Protein 6BTY (pdb70)

Solvent-accessible surface area: 13398 Å² total; per-residue (Å²): 38,27,0,47,0,7,1,4,23,155,126,34,18,0,23,0,19,0,41,39,0,87,104,7,97,15,186,67,72,50,66,2,14,0,12,0,47,0,60,1,42,78,28,139,160,183,88,1,107,70,103,9,142,67,24,157,140,30,60,68,2,82,20,51,38,12,11,7,0,42,78,38,57,72,129,51,0,111,118,61,67,0,62,2,14,0,21,0,12,41,113,175,125,154,64,50,104,13,2,6,25,64,19,53,1,126,108,29,80,14,71,127,62,36,73,104,107,17,140,13,89,124,130,100,27,30,17,19,22,0,49,0,7,1,25,33,79,125,34,17,0,6,0,18,0,41,52,1,91,92,1,50,16,106,103,57,51,64,0,12,0,17,0,50,0,65,1,52,74,17,106,147,163,88,1,102,63,120,9,112,59,23,152,136,32,72,86,2,84,9,46,42,25,8,8,0,45,79,42,54,68,130,46,0,116,130,36,68,0,62,1,17,0,21,0,17,50,111,174,126,154,66,41,76,0,0,6,23,71,19,52,0,137,112,28,80,10,94,107,80,18,68,106,92,18,137,6,69,66,144

Structure (mmCIF, N/CA/C/O backbone):
data_6BTY
#
_entry.id   6BTY
#
_cell.length_a   53.062
_cell.length_b   53.062
_cell.length_c   199.794
_cell.angle_alpha   90.000
_cell.angle_beta   90.000
_cell.angle_gamma   90.000
#
_symmetry.space_group_name_H-M   'P 41 21 2'
#
loop_
_entity.id
_entity.type
_entity.pdbx_description
1 polymer 'Phosphatidylinositol 4-phosphate 3-kinase C2 domain-containing subunit alpha'
2 non-polymer 1,4,7,10,13,16-HEXAOXACYCLOOCTADECANE
3 water water
#
loop_
_atom_site.group_PDB
_atom_site.id
_atom_site.type_symbol
_atom_site.label_atom_id
_atom_site.label_alt_id
_atom_site.label_comp_id
_atom_site.label_asym_id
_atom_site.label_entity_id
_atom_site.label_seq_id
_atom_site.pdbx_PDB_ins_code
_atom_site.Cartn_x
_atom_site.Cartn_y
_atom_site.Cartn_z
_atom_site.occupancy
_atom_site.B_iso_or_equiv
_atom_site.auth_seq_id
_atom_site.auth_comp_id
_atom_site.auth_asym_id
_atom_site.auth_atom_id
_atom_site.pdbx_PDB_model_num
ATOM 1 N N . GLY A 1 6 ? 23.677 15.785 20.792 1.00 24.02 1561 GLY A N 1
ATOM 2 C CA . GLY A 1 6 ? 22.494 16.538 20.411 1.00 19.68 1561 GLY A CA 1
ATOM 3 C C . GLY A 1 6 ? 21.424 16.622 21.487 1.00 19.22 1561 GLY A C 1
ATOM 4 O O . GLY A 1 6 ? 21.518 16.020 22.559 1.00 20.56 1561 GLY A O 1
ATOM 5 N N . ALA A 1 7 ? 20.377 17.375 21.180 1.00 14.90 1562 ALA A N 1
ATOM 6 C CA . ALA A 1 7 ? 19.261 17.520 22.095 1.00 17.40 1562 ALA A CA 1
ATOM 7 C C . ALA A 1 7 ? 17.989 17.688 21.306 1.00 17.08 1562 ALA A C 1
ATOM 8 O O . ALA A 1 7 ? 17.988 18.365 20.286 1.00 16.49 1562 ALA A O 1
ATOM 10 N N . VAL A 1 8 ? 16.908 17.105 21.810 1.00 15.33 1563 VAL A N 1
ATOM 11 C CA . VAL A 1 8 ? 15.608 17.228 21.163 1.00 18.18 1563 VAL A CA 1
ATOM 12 C C . VAL A 1 8 ? 14.581 17.873 22.113 1.00 18.66 1563 VAL A C 1
ATOM 13 O O . VAL A 1 8 ? 14.474 17.520 23.292 1.00 17.45 1563 VAL A O 1
ATOM 17 N N . LYS A 1 9 ? 13.829 18.836 21.586 1.00 15.89 1564 LYS A N 1
ATOM 18 C CA . LYS A 1 9 ? 12.769 19.472 22.350 1.00 17.99 1564 LYS A CA 1
ATOM 19 C C . LYS A 1 9 ? 11.432 18.781 22.079 1.00 17.44 1564 LYS A C 1
ATOM 20 O O . LYS A 1 9 ? 10.995 18.678 20.921 1.00 17.43 1564 LYS A O 1
ATOM 26 N N . LEU A 1 10 ? 10.798 18.305 23.148 1.00 17.02 1565 LEU A N 1
ATOM 27 C CA . LEU A 1 10 ? 9.533 17.571 23.070 1.00 16.37 1565 LEU A CA 1
ATOM 28 C C . LEU A 1 10 ? 8.481 18.199 23.960 1.00 21.80 1565 LEU A C 1
ATOM 29 O O . LEU A 1 10 ? 8.780 18.670 25.062 1.00 21.50 1565 LEU A O 1
ATOM 34 N N . SER A 1 11 ? 7.240 18.178 23.494 1.00 18.89 1566 SER A N 1
ATOM 35 C CA . SER A 1 11 ? 6.110 18.483 24.353 1.00 20.78 1566 SER A CA 1
ATOM 36 C C . SER A 1 11 ? 5.295 17.216 24.502 1.00 23.53 1566 SER A C 1
ATOM 37 O O . SER A 1 11 ? 4.863 16.627 23.513 1.00 22.62 1566 SER A O 1
ATOM 40 N N . ILE A 1 12 ? 5.086 16.790 25.739 1.00 18.30 1567 ILE A N 1
ATOM 41 C CA . ILE A 1 12 ? 4.375 15.539 25.983 1.00 18.79 1567 ILE A CA 1
ATOM 42 C C . ILE A 1 12 ? 3.156 15.787 26.850 1.00 23.38 1567 ILE A C 1
ATOM 43 O O . ILE A 1 12 ? 3.265 16.376 27.921 1.00 24.73 1567 ILE A O 1
ATOM 48 N N . SER A 1 13 ? 1.998 15.343 26.371 1.00 21.18 1568 SER A N 1
ATOM 49 C CA . SER A 1 13 ? 0.736 15.570 27.056 1.00 20.44 1568 SER A CA 1
ATOM 50 C C . SER A 1 13 ? -0.221 14.421 26.794 1.00 21.59 1568 SER A C 1
ATOM 51 O O . SER A 1 13 ? 0.006 13.588 25.917 1.00 19.99 1568 SER A O 1
ATOM 54 N N . TYR A 1 14 ? -1.287 14.361 27.583 1.00 21.03 1569 TYR A N 1
ATOM 55 C CA . TYR A 1 14 ? -2.260 13.285 27.458 1.00 21.32 1569 TYR A CA 1
ATOM 56 C C . TYR A 1 14 ? -3.638 13.855 27.693 1.00 23.19 1569 TYR A C 1
ATOM 57 O O . TYR A 1 14 ? -3.877 14.482 28.722 1.00 25.43 1569 TYR A O 1
ATOM 66 N N . ARG A 1 15 ? -4.526 13.680 26.723 1.00 19.21 1570 ARG A N 1
ATOM 67 C CA . ARG A 1 15 ? -5.882 14.231 26.803 1.00 26.44 1570 ARG A CA 1
ATOM 68 C C . ARG A 1 15 ? -6.854 13.298 26.093 1.00 27.92 1570 ARG A C 1
ATOM 69 O O . ARG A 1 15 ? -6.538 12.766 25.035 1.00 27.64 1570 ARG A O 1
ATOM 77 N N . ASN A 1 16 ? -8.038 13.108 26.668 1.00 32.46 1571 ASN A N 1
ATOM 78 C CA . ASN A 1 16 ? -9.062 12.266 26.046 1.00 34.85 1571 ASN A CA 1
ATOM 79 C C . ASN A 1 16 ? -8.572 10.887 25.590 1.00 29.05 1571 ASN A C 1
ATOM 80 O O . ASN A 1 16 ? -8.902 10.458 24.485 1.00 31.98 1571 ASN A O 1
ATOM 85 N N . GLY A 1 17 ? -7.769 10.218 26.413 1.00 28.12 1572 GLY A N 1
ATOM 86 C CA . GLY A 1 17 ? -7.339 8.857 26.130 1.00 27.82 1572 GLY A CA 1
ATOM 87 C C . GLY A 1 17 ? -6.172 8.721 25.161 1.00 25.25 1572 GLY A C 1
ATOM 88 O O . GLY A 1 17 ? -5.781 7.619 24.787 1.00 25.60 1572 GLY A O 1
ATOM 89 N N . THR A 1 18 ? -5.594 9.854 24.787 1.00 25.08 1573 THR A N 1
ATOM 90 C CA . THR A 1 18 ? -4.593 9.888 23.723 1.00 20.18 1573 THR A CA 1
ATOM 91 C C . THR A 1 18 ? -3.324 10.560 24.220 1.00 20.97 1573 THR A C 1
ATOM 92 O O . THR A 1 18 ? -3.392 11.604 24.855 1.00 20.52 1573 THR A O 1
ATOM 96 N N . LEU A 1 19 ? -2.174 9.945 23.943 1.00 19.82 1574 LEU A N 1
ATOM 97 C CA . LEU A 1 19 ? -0.871 10.521 24.254 1.00 18.36 1574 LEU A CA 1
ATOM 98 C C . LEU A 1 19 ? -0.388 11.308 23.049 1.00 16.05 1574 LEU A C 1
ATOM 99 O O . LEU A 1 19 ? -0.425 10.800 21.927 1.00 16.95 1574 LEU A O 1
ATOM 104 N N . PHE A 1 20 ? 0.048 12.541 23.286 1.00 16.72 1575 PHE A N 1
ATOM 105 C CA . PHE A 1 20 ? 0.482 13.466 22.246 1.00 19.00 1575 PHE A CA 1
ATOM 106 C C . PHE A 1 20 ? 1.948 13.811 22.444 1.00 18.93 1575 PHE A C 1
ATOM 107 O O . PHE A 1 20 ? 2.313 14.374 23.476 1.00 19.48 1575 PHE A O 1
ATOM 115 N N . ILE A 1 21 ? 2.780 13.479 21.462 1.00 19.24 1576 ILE A N 1
ATOM 116 C CA . ILE A 1 21 ? 4.212 13.776 21.524 1.00 16.50 1576 ILE A CA 1
ATOM 117 C C . ILE A 1 21 ? 4.556 14.792 20.456 1.00 18.16 1576 ILE A C 1
ATOM 118 O O . ILE A 1 21 ? 4.613 14.441 19.267 1.00 21.30 1576 ILE A O 1
ATOM 123 N N . MET A 1 22 ? 4.772 16.046 20.830 1.00 16.88 1577 MET A N 1
ATOM 124 C CA . MET A 1 22 ? 5.174 17.017 19.816 1.00 18.37 1577 MET A CA 1
ATOM 125 C C . MET A 1 22 ? 6.687 17.062 19.708 1.00 17.68 1577 MET A C 1
ATOM 126 O O . MET A 1 22 ? 7.375 17.385 20.676 1.00 18.48 1577 MET A O 1
ATOM 131 N N . VAL A 1 23 ? 7.194 16.711 18.528 1.00 15.59 1578 VAL A N 1
ATOM 132 C CA . VAL A 1 23 ? 8.618 16.827 18.239 1.00 15.54 1578 VAL A CA 1
ATOM 133 C C . VAL A 1 23 ? 8.872 18.234 17.708 1.00 17.38 1578 VAL A C 1
ATOM 134 O O . VAL A 1 23 ? 8.402 18.603 16.629 1.00 18.99 1578 VAL A O 1
ATOM 138 N N . MET A 1 24 ? 9.579 19.056 18.477 1.00 16.77 1579 MET A N 1
ATOM 139 C CA . MET A 1 24 ? 9.648 20.461 18.127 1.00 16.22 1579 MET A CA 1
ATOM 140 C C . MET A 1 24 ? 10.868 20.733 17.283 1.00 18.07 1579 MET A C 1
ATOM 141 O O . MET A 1 24 ? 10.758 21.005 16.091 1.00 21.45 1579 MET A O 1
ATOM 146 N N . HIS A 1 25 ? 12.042 20.651 17.881 1.00 18.75 1580 HIS A N 1
ATOM 147 C CA . HIS A 1 25 ? 13.238 20.701 17.061 1.00 21.68 1580 HIS A CA 1
ATOM 148 C C . HIS A 1 25 ? 14.392 20.021 17.747 1.00 18.04 1580 HIS A C 1
ATOM 149 O O . HIS A 1 25 ? 14.277 19.524 18.864 1.00 19.07 1580 HIS A O 1
ATOM 156 N N . ILE A 1 26 ? 15.492 19.938 17.015 1.00 17.45 1581 ILE A N 1
ATOM 157 C CA . ILE A 1 26 ? 16.669 19.229 17.447 1.00 18.02 1581 ILE A CA 1
ATOM 158 C C . ILE A 1 26 ? 17.851 20.139 17.179 1.00 18.38 1581 ILE A C 1
ATOM 159 O O . ILE A 1 26 ? 17.899 20.802 16.146 1.00 18.97 1581 ILE A O 1
ATOM 164 N N . LYS A 1 27 ? 18.794 20.190 18.111 1.00 17.04 1582 LYS A N 1
ATOM 165 C CA . LYS A 1 27 ? 20.057 20.882 17.873 1.00 16.75 1582 LYS A CA 1
ATOM 166 C C . LYS A 1 27 ? 21.260 19.950 18.007 1.00 16.22 1582 LYS A C 1
ATOM 167 O O . LYS A 1 27 ? 21.213 18.972 18.737 1.00 17.97 1582 LYS A O 1
ATOM 173 N N . ASP A 1 28 ? 22.328 20.284 17.277 1.00 18.44 1583 ASP A N 1
ATOM 174 C CA . ASP A 1 28 ? 23.668 19.705 17.457 1.00 21.72 1583 ASP A CA 1
ATOM 175 C C . ASP A 1 28 ? 23.781 18.195 17.181 1.00 20.61 1583 ASP A C 1
ATOM 176 O O . ASP A 1 28 ? 24.494 17.468 17.881 1.00 20.88 1583 ASP A O 1
ATOM 181 N N . LEU A 1 29 ? 23.103 17.721 16.133 1.00 18.91 1584 LEU A N 1
ATOM 182 C CA . LEU A 1 29 ? 23.343 16.367 15.667 1.00 20.36 1584 LEU A CA 1
ATOM 183 C C . LEU A 1 29 ? 24.768 16.229 15.140 1.00 20.83 1584 LEU A C 1
ATOM 184 O O . LEU A 1 29 ? 25.323 17.160 14.550 1.00 24.13 1584 LEU A O 1
ATOM 189 N N . VAL A 1 30 ? 25.351 15.056 15.328 1.00 23.31 1585 VAL A N 1
ATOM 190 C CA . VAL A 1 30 ? 26.698 14.811 14.836 1.00 30.97 1585 VAL A CA 1
ATOM 191 C C . VAL A 1 30 ? 26.721 13.579 13.938 1.00 27.15 1585 VAL A C 1
ATOM 192 O O . VAL A 1 30 ? 26.015 12.605 14.179 1.00 27.14 1585 VAL A O 1
ATOM 196 N N . THR A 1 31 ? 27.508 13.648 12.875 1.00 25.95 1586 THR A N 1
ATOM 197 C CA . THR A 1 31 ? 27.737 12.482 12.033 1.00 28.99 1586 THR A CA 1
ATOM 198 C C . THR A 1 31 ? 29.225 12.191 11.998 1.00 33.11 1586 THR A C 1
ATOM 199 O O . THR A 1 31 ? 30.035 13.029 12.405 1.00 35.87 1586 THR A O 1
ATOM 203 N N . GLU A 1 32 ? 29.585 11.012 11.505 1.00 32.78 1587 GLU A N 1
ATOM 204 C CA . GLU A 1 32 ? 30.990 10.645 11.370 1.00 32.83 1587 GLU A CA 1
ATOM 205 C C . GLU A 1 32 ? 31.416 10.608 9.908 1.00 32.10 1587 GLU A C 1
ATOM 206 O O . GLU A 1 32 ? 32.304 9.851 9.534 1.00 39.34 1587 GLU A O 1
ATOM 212 N N . ASP A 1 33 ? 30.791 11.432 9.080 1.00 34.03 1588 ASP A N 1
ATOM 213 C CA . ASP A 1 33 ? 31.115 11.450 7.657 1.00 31.86 1588 ASP A CA 1
ATOM 214 C C . ASP A 1 33 ? 31.289 12.871 7.142 1.00 32.32 1588 ASP A C 1
ATOM 215 O O . ASP A 1 33 ? 31.501 13.082 5.944 1.00 31.80 1588 ASP A O 1
ATOM 220 N N . GLY A 1 34 ? 31.169 13.835 8.053 1.00 32.38 1589 GLY A N 1
ATOM 221 C CA . GLY A 1 34 ? 31.341 15.239 7.729 1.00 33.26 1589 GLY A CA 1
ATOM 222 C C . GLY A 1 34 ? 30.272 15.867 6.847 1.00 35.87 1589 GLY A C 1
ATOM 223 O O . GLY A 1 34 ? 30.395 17.024 6.447 1.00 38.44 1589 GLY A O 1
ATOM 224 N N . ALA A 1 35 ? 29.231 15.105 6.532 1.00 34.54 1590 ALA A N 1
ATOM 225 C CA . ALA A 1 35 ? 28.130 15.616 5.716 1.00 36.07 1590 ALA A CA 1
ATOM 226 C C . ALA A 1 35 ? 26.914 15.873 6.589 1.00 31.76 1590 ALA A C 1
ATOM 227 O O . ALA A 1 35 ? 26.733 15.203 7.609 1.00 26.21 1590 ALA A O 1
ATOM 229 N N . ASP A 1 36 ? 26.089 16.840 6.191 1.00 25.84 1591 ASP A N 1
ATOM 230 C CA . ASP A 1 36 ? 24.860 17.124 6.915 1.00 24.58 1591 ASP A CA 1
ATOM 231 C C . ASP A 1 36 ? 23.871 16.006 6.629 1.00 24.25 1591 ASP A C 1
ATOM 232 O O . ASP A 1 36 ? 23.706 15.583 5.476 1.00 26.44 1591 ASP A O 1
ATOM 237 N N . PRO A 1 37 ? 23.255 15.487 7.691 1.00 20.86 1592 PRO A N 1
ATOM 238 C CA . PRO A 1 37 ? 22.304 14.378 7.606 1.00 20.65 1592 PRO A CA 1
ATOM 239 C C . PRO A 1 37 ? 20.939 14.841 7.118 1.00 16.51 1592 PRO A C 1
ATOM 240 O O . PRO A 1 37 ? 20.721 16.029 6.927 1.00 15.76 1592 PRO A O 1
ATOM 244 N N . ASN A 1 38 ? 20.029 13.884 6.953 1.00 15.16 1593 ASN A N 1
ATOM 245 C CA . ASN A 1 38 ? 18.628 14.154 6.627 1.00 14.56 1593 ASN A CA 1
ATOM 246 C C . ASN A 1 38 ? 17.748 13.575 7.729 1.00 14.84 1593 ASN A C 1
ATOM 247 O O . ASN A 1 38 ? 17.141 12.507 7.563 1.00 14.71 1593 ASN A O 1
ATOM 252 N N . PRO A 1 39 ? 17.706 14.258 8.881 1.00 14.15 1594 PRO A N 1
ATOM 253 C CA . PRO A 1 39 ? 17.118 13.635 10.074 1.00 11.19 1594 PRO A CA 1
ATOM 254 C C . PRO A 1 39 ? 15.607 13.461 10.014 1.00 12.71 1594 PRO A C 1
ATOM 255 O O . PRO A 1 39 ? 14.880 14.299 9.479 1.00 14.10 1594 PRO A O 1
ATOM 259 N N . TYR A 1 40 ? 15.160 12.325 10.528 1.00 12.74 1595 TYR A N 1
ATOM 260 C CA . TYR A 1 40 ? 13.759 12.171 10.914 1.00 10.72 1595 TYR A CA 1
ATOM 261 C C . TYR A 1 40 ? 13.729 11.504 12.284 1.00 14.64 1595 TYR A C 1
ATOM 262 O O . TYR A 1 40 ? 14.708 10.909 12.723 1.00 14.67 1595 TYR A O 1
ATOM 271 N N . VAL A 1 41 ? 12.592 11.594 12.958 1.00 13.37 1596 VAL A N 1
ATOM 272 C CA . VAL A 1 41 ? 12.459 11.065 14.307 1.00 11.56 1596 VAL A CA 1
ATOM 273 C C . VAL A 1 41 ? 11.511 9.878 14.231 1.00 15.08 1596 VAL A C 1
ATOM 274 O O . VAL A 1 41 ? 10.473 9.975 13.577 1.00 16.54 1596 VAL A O 1
ATOM 278 N N . LYS A 1 42 ? 11.890 8.757 14.842 1.00 13.88 1597 LYS A N 1
ATOM 279 C CA . LYS A 1 42 ? 11.067 7.548 14.864 1.00 14.27 1597 LYS A CA 1
ATOM 280 C C . LYS A 1 42 ? 10.813 7.211 16.332 1.00 16.90 1597 LYS A C 1
ATOM 281 O O . LYS A 1 42 ? 11.734 7.245 17.127 1.00 17.64 1597 LYS A O 1
ATOM 287 N N . THR A 1 43 ? 9.570 6.925 16.695 1.00 15.08 1598 THR A N 1
ATOM 288 C CA . THR A 1 43 ? 9.284 6.534 18.073 1.00 16.45 1598 THR A CA 1
ATOM 289 C C . THR A 1 43 ? 8.563 5.204 18.114 1.00 16.95 1598 THR A C 1
ATOM 290 O O . THR A 1 43 ? 7.854 4.830 17.175 1.00 15.19 1598 THR A O 1
ATOM 294 N N . TYR A 1 44 ? 8.789 4.503 19.220 1.00 16.13 1599 TYR A N 1
ATOM 295 C CA . TYR A 1 44 ? 8.023 3.334 19.630 1.00 14.57 1599 TYR A CA 1
ATOM 296 C C . TYR A 1 44 ? 7.555 3.535 21.056 1.00 14.46 1599 TYR A C 1
ATOM 297 O O . TYR A 1 44 ? 8.130 4.315 21.812 1.00 15.34 1599 TYR A O 1
ATOM 306 N N . LEU A 1 45 ? 6.513 2.804 21.420 1.00 14.76 1600 LEU A N 1
ATOM 307 C CA . LEU A 1 45 ? 6.066 2.746 22.796 1.00 14.93 1600 LEU A CA 1
ATOM 308 C C . LEU A 1 45 ? 6.267 1.305 23.220 1.00 17.56 1600 LEU A C 1
ATOM 309 O O . LEU A 1 45 ? 5.543 0.432 22.760 1.00 16.63 1600 LEU A O 1
ATOM 314 N N . LEU A 1 46 ? 7.253 1.057 24.089 1.00 15.80 1601 LEU A N 1
ATOM 315 C CA . LEU A 1 46 ? 7.718 -0.301 24.350 1.00 17.32 1601 LEU A CA 1
ATOM 316 C C . LEU A 1 46 ? 7.454 -0.753 25.797 1.00 15.76 1601 LEU A C 1
ATOM 317 O O . LEU A 1 46 ? 7.495 0.054 26.720 1.00 18.82 1601 LEU A O 1
ATOM 322 N N . PRO A 1 47 ? 7.184 -2.048 25.968 1.00 15.52 1602 PRO A N 1
ATOM 323 C CA . PRO A 1 47 ? 7.052 -3.108 24.982 1.00 14.60 1602 PRO A CA 1
ATOM 324 C C . PRO A 1 47 ? 5.816 -2.938 24.124 1.00 16.21 1602 PRO A C 1
ATOM 325 O O . PRO A 1 47 ? 4.869 -2.408 24.553 1.00 19.15 1602 PRO A O 1
ATOM 329 N N . ASP A 1 48 ? 5.883 -3.484 22.935 1.00 19.63 1603 ASP A N 1
ATOM 330 C CA . ASP A 1 48 ? 4.868 -3.317 21.909 1.00 17.82 1603 ASP A CA 1
ATOM 331 C C . ASP A 1 48 ? 4.566 -4.701 21.350 1.00 17.16 1603 ASP A C 1
ATOM 332 O O . ASP A 1 48 ? 4.919 -5.025 20.220 1.00 18.53 1603 ASP A O 1
ATOM 337 N N . ASN A 1 49 ? 3.926 -5.530 22.166 1.00 20.99 1604 ASN A N 1
ATOM 338 C CA . ASN A 1 49 ? 3.693 -6.911 21.783 1.00 22.26 1604 ASN A CA 1
ATOM 339 C C . ASN A 1 49 ? 2.840 -7.037 20.524 1.00 21.55 1604 ASN A C 1
ATOM 340 O O . ASN A 1 49 ? 3.027 -7.967 19.741 1.00 26.80 1604 ASN A O 1
ATOM 345 N N . HIS A 1 50 ? 1.919 -6.097 20.331 1.00 22.46 1605 HIS A N 1
ATOM 346 C CA . HIS A 1 50 ? 1.026 -6.139 19.172 1.00 23.11 1605 HIS A CA 1
ATOM 347 C C . HIS A 1 50 ? 1.647 -5.537 17.908 1.00 23.23 1605 HIS A C 1
ATOM 348 O O . HIS A 1 50 ? 1.054 -5.620 16.837 1.00 22.47 1605 HIS A O 1
ATOM 355 N N . LYS A 1 51 ? 2.825 -4.932 18.045 1.00 19.01 1606 LYS A N 1
ATOM 356 C CA . LYS A 1 51 ? 3.580 -4.333 16.926 1.00 15.97 1606 LYS A CA 1
ATOM 357 C C . LYS A 1 51 ? 2.786 -3.279 16.164 1.00 19.16 1606 LYS A C 1
ATOM 358 O O . LYS A 1 51 ? 2.612 -3.368 14.929 1.00 18.44 1606 LYS A O 1
ATOM 364 N N . THR A 1 52 ? 2.311 -2.284 16.904 1.00 18.99 1607 THR A N 1
ATOM 365 C CA . THR A 1 52 ? 1.505 -1.216 16.333 1.00 17.10 1607 THR A CA 1
ATOM 366 C C . THR A 1 52 ? 2.020 0.190 16.605 1.00 16.33 1607 THR A C 1
ATOM 367 O O . THR A 1 52 ? 1.380 1.148 16.192 1.00 17.89 1607 THR A O 1
ATOM 371 N N . SER A 1 53 ? 3.147 0.327 17.302 1.00 13.78 1608 SER A N 1
ATOM 372 C CA . SER A 1 53 ? 3.491 1.637 17.868 1.00 13.28 1608 SER A CA 1
ATOM 373 C C . SER A 1 53 ? 4.531 2.452 17.084 1.00 14.82 1608 SER A C 1
ATOM 374 O O . SER A 1 53 ? 4.946 3.505 17.565 1.00 16.13 1608 SER A O 1
ATOM 377 N N . LYS A 1 54 ? 4.954 2.009 15.901 1.00 12.58 1609 LYS A N 1
ATOM 378 C CA . LYS A 1 54 ? 5.925 2.823 15.150 1.00 12.41 1609 LYS A CA 1
ATOM 379 C C . LYS A 1 54 ? 5.273 4.137 14.701 1.00 14.17 1609 LYS A C 1
ATOM 380 O O . LYS A 1 54 ? 4.174 4.140 14.140 1.00 15.09 1609 LYS A O 1
ATOM 386 N N . ARG A 1 55 ? 5.941 5.255 14.981 1.00 12.20 1610 ARG A N 1
ATOM 387 C CA . ARG A 1 55 ? 5.542 6.560 14.457 1.00 15.33 1610 ARG A CA 1
ATOM 388 C C . ARG A 1 55 ? 6.787 7.236 13.918 1.00 16.30 1610 ARG A C 1
ATOM 389 O O . ARG A 1 55 ? 7.884 7.054 14.445 1.00 16.69 1610 ARG A O 1
ATOM 397 N N . LYS A 1 56 ? 6.629 8.050 12.894 1.00 17.77 1611 LYS A N 1
ATOM 398 C CA . LYS A 1 56 ? 7.737 8.805 12.352 1.00 16.21 1611 LYS A CA 1
ATOM 399 C C . LYS A 1 56 ? 7.362 10.180 11.911 1.00 17.01 1611 LYS A C 1
ATOM 400 O O . LYS A 1 56 ? 6.298 10.392 11.442 1.00 16.74 1611 LYS A O 1
ATOM 406 N N . THR A 1 57 ? 8.275 11.103 12.061 1.00 13.69 1612 THR A N 1
ATOM 407 C CA . THR A 1 57 ? 8.134 12.418 11.436 1.00 15.39 1612 THR A CA 1
ATOM 408 C C . THR A 1 57 ? 8.505 12.405 9.953 1.00 13.64 1612 THR A C 1
ATOM 409 O O . THR A 1 57 ? 8.990 11.412 9.408 1.00 16.52 1612 THR A O 1
ATOM 413 N N . LYS A 1 58 ? 8.270 13.535 9.306 1.00 13.59 1613 LYS A N 1
ATOM 414 C CA . LYS A 1 58 ? 8.835 13.772 7.988 1.00 15.07 1613 LYS A CA 1
ATOM 415 C C . LYS A 1 58 ? 10.336 13.911 8.084 1.00 16.87 1613 LYS A C 1
ATOM 416 O O . LYS A 1 58 ? 10.895 14.081 9.178 1.00 16.11 1613 LYS A O 1
ATOM 422 N N . ILE A 1 59 ? 10.985 13.881 6.925 1.00 15.23 1614 ILE A N 1
ATOM 423 C CA . ILE A 1 59 ? 12.419 14.081 6.843 1.00 14.24 1614 ILE A CA 1
ATOM 424 C C . ILE A 1 59 ? 12.735 15.564 6.725 1.00 17.30 1614 ILE A C 1
ATOM 425 O O . ILE A 1 59 ? 12.109 16.288 5.949 1.00 20.37 1614 ILE A O 1
ATOM 430 N N . SER A 1 60 ? 13.705 16.018 7.505 1.00 15.21 1615 SER A N 1
ATOM 431 C CA . SER A 1 60 ? 14.239 17.363 7.378 1.00 17.06 1615 SER A CA 1
ATOM 432 C C . SER A 1 60 ? 15.571 17.262 6.658 1.00 17.17 1615 SER A C 1
ATOM 433 O O . SER A 1 60 ? 16.415 16.474 7.054 1.00 21.76 1615 SER A O 1
ATOM 436 N N . ARG A 1 61 ? 15.782 18.034 5.599 1.00 17.19 1616 ARG A N 1
ATOM 437 C CA . ARG A 1 61 ? 16.920 17.729 4.735 1.00 15.29 1616 ARG A CA 1
ATOM 438 C C . ARG A 1 61 ? 18.154 18.590 4.965 1.00 16.76 1616 ARG A C 1
ATOM 439 O O . ARG A 1 61 ? 18.052 19.787 5.218 1.00 19.96 1616 ARG A O 1
ATOM 447 N N . LYS A 1 62 ? 19.308 17.925 4.892 1.00 17.04 1617 LYS A N 1
ATOM 448 C CA . LYS A 1 62 ? 20.625 18.544 4.952 1.00 16.55 1617 LYS A CA 1
ATOM 449 C C . LYS A 1 62 ? 20.783 19.515 6.106 1.00 18.70 1617 LYS A C 1
ATOM 450 O O . LYS A 1 62 ? 21.062 20.699 5.903 1.00 21.07 1617 LYS A O 1
ATOM 456 N N . THR A 1 63 ? 20.630 19.002 7.319 1.00 14.59 1618 THR A N 1
ATOM 457 C CA . THR A 1 63 ? 20.721 19.848 8.500 1.00 18.93 1618 THR A CA 1
ATOM 458 C C . THR A 1 63 ? 21.093 19.036 9.738 1.00 18.36 1618 THR A C 1
ATOM 459 O O . THR A 1 63 ? 20.695 17.902 9.894 1.00 18.11 1618 THR A O 1
ATOM 463 N N . ARG A 1 64 ? 21.910 19.631 10.602 1.00 17.90 1619 ARG A N 1
ATOM 464 C CA A ARG A 1 64 ? 22.205 19.044 11.897 0.52 18.59 1619 ARG A CA 1
ATOM 465 C CA B ARG A 1 64 ? 22.205 19.044 11.895 0.48 18.57 1619 ARG A CA 1
ATOM 466 C C . ARG A 1 64 ? 21.297 19.646 12.962 1.00 17.81 1619 ARG A C 1
ATOM 467 O O . ARG A 1 64 ? 21.324 19.221 14.108 1.00 18.03 1619 ARG A O 1
ATOM 482 N N . ASN A 1 65 ? 20.486 20.628 12.563 1.00 18.39 1620 ASN A N 1
ATOM 483 C CA . ASN A 1 65 ? 19.598 21.353 13.475 1.00 17.70 1620 ASN A CA 1
ATOM 484 C C . ASN A 1 65 ? 18.148 21.496 12.984 1.00 16.15 1620 ASN A C 1
ATOM 485 O O . ASN A 1 65 ? 17.638 22.606 12.802 1.00 19.28 1620 ASN A O 1
ATOM 490 N N . PRO A 1 66 ? 17.464 20.365 12.794 1.00 17.65 1621 PRO A N 1
ATOM 491 C CA . PRO A 1 66 ? 16.158 20.380 12.133 1.00 17.40 1621 PRO A CA 1
ATOM 492 C C . PRO A 1 66 ? 15.042 20.906 13.011 1.00 21.90 1621 PRO A C 1
ATOM 493 O O . PRO A 1 66 ? 15.046 20.649 14.209 1.00 18.17 1621 PRO A O 1
ATOM 497 N N . THR A 1 67 ? 14.089 21.610 12.405 1.00 20.47 1622 THR A N 1
ATOM 498 C CA . THR A 1 67 ? 12.842 21.958 13.071 1.00 19.86 1622 THR A CA 1
ATOM 499 C C . THR A 1 67 ? 11.733 21.120 12.457 1.00 19.00 1622 THR A C 1
ATOM 500 O O . THR A 1 67 ? 11.596 21.066 11.236 1.00 22.36 1622 THR A O 1
ATOM 504 N N . PHE A 1 68 ? 10.957 20.449 13.302 1.00 18.31 1623 PHE A N 1
ATOM 505 C CA . PHE A 1 68 ? 9.904 19.576 12.827 1.00 18.77 1623 PHE A CA 1
ATOM 506 C C . PHE A 1 68 ? 8.526 20.151 13.084 1.00 20.66 1623 PHE A C 1
ATOM 507 O O . PHE A 1 68 ? 7.706 20.249 12.161 1.00 21.98 1623 PHE A O 1
ATOM 515 N N . ASN A 1 69 ? 8.270 20.517 14.337 1.00 19.98 1624 ASN A N 1
ATOM 516 C CA . ASN A 1 69 ? 6.936 20.933 14.774 1.00 18.51 1624 ASN A CA 1
ATOM 517 C C . ASN A 1 69 ? 5.889 19.955 14.270 1.00 19.40 1624 ASN A C 1
ATOM 518 O O . ASN A 1 69 ? 4.887 20.337 13.657 1.00 21.13 1624 ASN A O 1
ATOM 523 N N . GLU A 1 70 ? 6.157 18.684 14.536 1.00 17.30 1625 GLU A N 1
ATOM 524 C CA . GLU A 1 70 ? 5.286 17.587 14.146 1.00 18.40 1625 GLU A CA 1
ATOM 525 C C . GLU A 1 70 ? 4.795 16.815 15.355 1.00 19.82 1625 GLU A C 1
ATOM 526 O O . GLU A 1 70 ? 5.556 16.505 16.279 1.00 19.73 1625 GLU A O 1
ATOM 532 N N . MET A 1 71 ? 3.515 16.482 15.333 1.00 17.15 1626 MET A N 1
ATOM 533 C CA . MET A 1 71 ? 2.913 15.754 16.430 1.00 17.95 1626 MET A CA 1
ATOM 534 C C . MET A 1 71 ? 2.734 14.279 16.114 1.00 18.54 1626 MET A C 1
ATOM 535 O O . MET A 1 71 ? 2.099 13.919 15.113 1.00 23.73 1626 MET A O 1
ATOM 540 N N . LEU A 1 72 ? 3.301 13.431 16.963 1.00 13.70 1627 LEU A N 1
ATOM 541 C CA . LEU A 1 72 ? 3.076 12.007 16.906 1.00 13.61 1627 LEU A CA 1
ATOM 542 C C . LEU A 1 72 ? 2.001 11.623 17.911 1.00 14.70 1627 LEU A C 1
ATOM 543 O O . LEU A 1 72 ? 2.003 12.095 19.045 1.00 21.23 1627 LEU A O 1
ATOM 548 N N . VAL A 1 73 ? 1.084 10.774 17.480 1.00 15.21 1628 VAL A N 1
ATOM 549 C CA . VAL A 1 73 ? -0.109 10.453 18.249 1.00 16.42 1628 VAL A CA 1
ATOM 550 C C . VAL A 1 73 ? -0.161 8.984 18.652 1.00 15.47 1628 VAL A C 1
ATOM 551 O O . VAL A 1 73 ? 0.027 8.098 17.818 1.00 17.25 1628 VAL A O 1
ATOM 555 N N . TYR A 1 74 ? -0.403 8.721 19.937 1.00 15.75 1629 TYR A N 1
ATOM 556 C CA . TYR A 1 74 ? -0.653 7.359 20.398 1.00 17.60 1629 TYR A CA 1
ATOM 557 C C . TYR A 1 74 ? -2.048 7.229 20.991 1.00 17.93 1629 TYR A C 1
ATOM 558 O O . TYR A 1 74 ? -2.295 7.676 22.110 1.00 20.57 1629 TYR A O 1
ATOM 567 N N . SER A 1 75 ? -2.948 6.621 20.219 1.00 19.21 1630 SER A N 1
ATOM 568 C CA . SER A 1 75 ? -4.343 6.433 20.627 1.00 24.87 1630 SER A CA 1
ATOM 569 C C . SER A 1 75 ? -4.575 5.114 21.357 1.00 26.43 1630 SER A C 1
ATOM 570 O O . SER A 1 75 ? -3.895 4.110 21.109 1.00 27.24 1630 SER A O 1
ATOM 573 N N . GLY A 1 76 ? -5.543 5.116 22.265 1.00 24.24 1631 GLY A N 1
ATOM 574 C CA . GLY A 1 76 ? -6.021 3.877 22.847 1.00 27.04 1631 GLY A CA 1
ATOM 575 C C . GLY A 1 76 ? -5.243 3.342 24.028 1.00 26.73 1631 GLY A C 1
ATOM 576 O O . GLY A 1 76 ? -5.387 2.176 24.379 1.00 35.59 1631 GLY A O 1
ATOM 577 N N . TYR A 1 77 ? -4.418 4.183 24.643 1.00 26.84 1632 TYR A N 1
ATOM 578 C CA . TYR A 1 77 ? -3.678 3.788 25.838 1.00 26.29 1632 TYR A CA 1
ATOM 579 C C . TYR A 1 77 ? -4.243 4.457 27.077 1.00 24.15 1632 TYR A C 1
ATOM 580 O O . TYR A 1 77 ? -4.417 5.674 27.107 1.00 30.23 1632 TYR A O 1
ATOM 589 N N . SER A 1 78 ? -4.497 3.662 28.106 1.00 26.02 1633 SER A N 1
ATOM 590 C CA . SER A 1 78 ? -4.847 4.199 29.406 1.00 27.91 1633 SER A CA 1
ATOM 591 C C . SER A 1 78 ? -3.595 4.733 30.079 1.00 26.47 1633 SER A C 1
ATOM 592 O O . SER A 1 78 ? -2.483 4.315 29.755 1.00 22.89 1633 SER A O 1
ATOM 595 N N . LYS A 1 79 ? -3.769 5.663 31.008 1.00 27.33 1634 LYS A N 1
ATOM 596 C CA . LYS A 1 79 ? -2.647 6.167 31.786 1.00 25.62 1634 LYS A CA 1
ATOM 597 C C . LYS A 1 79 ? -1.961 5.039 32.545 1.00 26.88 1634 LYS A C 1
ATOM 598 O O . LYS A 1 79 ? -0.732 5.015 32.663 1.00 26.77 1634 LYS A O 1
ATOM 604 N N . GLU A 1 80 ? -2.758 4.097 33.041 1.00 24.09 1635 GLU A N 1
ATOM 605 C CA . GLU A 1 80 ? -2.224 2.947 33.765 1.00 24.37 1635 GLU A CA 1
ATOM 606 C C . GLU A 1 80 ? -1.275 2.148 32.885 1.00 26.80 1635 GLU A C 1
ATOM 607 O O . GLU A 1 80 ? -0.158 1.840 33.289 1.00 26.81 1635 GLU A O 1
ATOM 613 N N . THR A 1 81 ? -1.731 1.830 31.677 1.00 27.29 1636 THR A N 1
ATOM 614 C CA . THR A 1 81 ? -0.909 1.123 30.701 1.00 25.78 1636 THR A CA 1
ATOM 615 C C . THR A 1 81 ? 0.373 1.897 30.406 1.00 22.55 1636 THR A C 1
ATOM 616 O O . THR A 1 81 ? 1.454 1.315 30.368 1.00 21.61 1636 THR A O 1
ATOM 620 N N . LEU A 1 82 ? 0.269 3.210 30.212 1.00 21.21 1637 LEU A N 1
ATOM 621 C CA . LEU A 1 82 ? 1.458 3.994 29.879 1.00 20.80 1637 LEU A CA 1
ATOM 622 C C . LEU A 1 82 ? 2.516 4.017 30.987 1.00 26.25 1637 LEU A C 1
ATOM 623 O O . LEU A 1 82 ? 3.682 4.205 30.696 1.00 22.35 1637 LEU A O 1
ATOM 628 N N . ARG A 1 83 ? 2.123 3.832 32.248 1.00 22.99 1638 ARG A N 1
ATOM 629 C CA . ARG A 1 83 ? 3.107 3.791 33.325 1.00 22.22 1638 ARG A CA 1
ATOM 630 C C . ARG A 1 83 ? 4.082 2.619 33.163 1.00 21.47 1638 ARG A C 1
ATOM 631 O O . ARG A 1 83 ? 5.183 2.644 33.703 1.00 26.30 1638 ARG A O 1
ATOM 639 N N . GLN A 1 84 ? 3.684 1.607 32.401 1.00 22.88 1639 GLN A N 1
ATOM 640 C CA . GLN A 1 84 ? 4.589 0.500 32.115 1.00 25.82 1639 GLN A CA 1
ATOM 641 C C . GLN A 1 84 ? 5.079 0.513 30.662 1.00 21.88 1639 GLN A C 1
ATOM 642 O O . GLN A 1 84 ? 5.419 -0.533 30.105 1.00 21.03 1639 GLN A O 1
ATOM 648 N N . ARG A 1 85 ? 5.110 1.699 30.059 1.00 19.47 1640 ARG A N 1
ATOM 649 C CA . ARG A 1 85 ? 5.680 1.864 28.714 1.00 19.64 1640 ARG A CA 1
ATOM 650 C C . ARG A 1 85 ? 6.823 2.866 28.717 1.00 21.66 1640 ARG A C 1
ATOM 651 O O . ARG A 1 85 ? 6.874 3.770 29.548 1.00 20.99 1640 ARG A O 1
ATOM 659 N N . GLU A 1 86 ? 7.756 2.693 27.788 1.00 21.43 1641 GLU A N 1
ATOM 660 C CA . GLU A 1 86 ? 8.830 3.661 27.610 1.00 18.51 1641 GLU A CA 1
ATOM 661 C C . GLU A 1 86 ? 8.697 4.205 26.194 1.00 19.00 1641 GLU A C 1
ATOM 662 O O . GLU A 1 86 ? 8.397 3.449 25.279 1.00 18.52 1641 GLU A O 1
ATOM 668 N N . LEU A 1 87 ? 8.869 5.513 26.039 1.00 18.11 1642 LEU A N 1
ATOM 669 C CA . LEU A 1 87 ? 8.927 6.123 24.711 1.00 19.25 1642 LEU A CA 1
ATOM 670 C C . LEU A 1 87 ? 10.343 6.022 24.199 1.00 20.75 1642 LEU A C 1
ATOM 671 O O . LEU A 1 87 ? 11.246 6.678 24.720 1.00 20.29 1642 LEU A O 1
ATOM 676 N N . GLN A 1 88 ? 10.549 5.191 23.186 1.00 15.94 1643 GLN A N 1
ATOM 677 C CA . GLN A 1 88 ? 11.871 5.037 22.614 1.00 18.70 1643 GLN A CA 1
ATOM 678 C C . GLN A 1 88 ? 11.946 5.951 21.417 1.00 19.92 1643 GLN A C 1
ATOM 679 O O . GLN A 1 88 ? 11.271 5.706 20.431 1.00 19.27 1643 GLN A O 1
ATOM 685 N N . LEU A 1 89 ? 12.715 7.027 21.527 1.00 15.99 1644 LEU A N 1
ATOM 686 C CA . LEU A 1 89 ? 12.866 7.975 20.426 1.00 15.89 1644 LEU A CA 1
ATOM 687 C C . LEU A 1 89 ? 14.223 7.795 19.739 1.00 17.89 1644 LEU A C 1
ATOM 688 O O . LEU A 1 89 ? 15.265 7.771 20.392 1.00 20.49 1644 LEU A O 1
ATOM 693 N N . SER A 1 90 ? 14.204 7.668 18.415 1.00 13.69 1645 SER A N 1
ATOM 694 C CA . SER A 1 90 ? 15.429 7.540 17.635 1.00 14.43 1645 SER A CA 1
ATOM 695 C C . SER A 1 90 ? 15.469 8.645 16.607 1.00 17.52 1645 SER A C 1
ATOM 696 O O . SER A 1 90 ? 14.452 8.983 16.008 1.00 18.55 1645 SER A O 1
ATOM 699 N N . VAL A 1 91 ? 16.647 9.217 16.406 1.00 14.66 1646 VAL A N 1
ATOM 700 C CA . VAL A 1 91 ? 16.854 10.129 15.289 1.00 14.88 1646 VAL A CA 1
ATOM 701 C C . VAL A 1 91 ? 17.751 9.408 14.285 1.00 17.73 1646 VAL A C 1
ATOM 702 O O . VAL A 1 91 ? 18.817 8.921 14.651 1.00 17.04 1646 VAL A O 1
ATO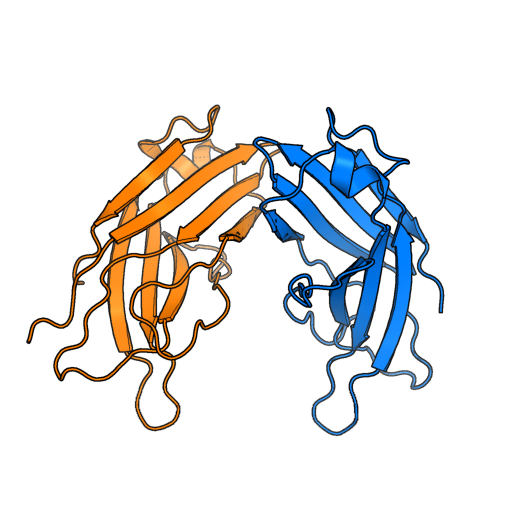M 706 N N . LEU A 1 92 ? 17.285 9.281 13.045 1.00 14.01 1647 LEU A N 1
ATOM 707 C CA . LEU A 1 92 ? 18.050 8.660 11.969 1.00 15.39 1647 LEU A CA 1
ATOM 708 C C . LEU A 1 92 ? 18.222 9.605 10.778 1.00 15.46 1647 LEU A C 1
ATOM 709 O O . LEU A 1 92 ? 17.455 10.549 10.592 1.00 16.64 1647 LEU A O 1
ATOM 714 N N . SER A 1 93 ? 19.233 9.348 9.966 1.00 15.14 1648 SER A N 1
ATOM 715 C CA . SER A 1 93 ? 19.369 10.070 8.714 1.00 15.17 1648 SER A CA 1
ATOM 716 C C . SER A 1 93 ? 18.803 9.248 7.572 1.00 16.66 1648 SER A C 1
ATOM 717 O O . SER A 1 93 ? 19.206 8.095 7.369 1.00 17.43 1648 SER A O 1
ATOM 720 N N . ALA A 1 94 ? 17.863 9.836 6.836 1.00 17.66 1649 ALA A N 1
ATOM 721 C CA . ALA A 1 94 ? 17.314 9.194 5.646 1.00 16.77 1649 ALA A CA 1
ATOM 722 C C . ALA A 1 94 ? 18.321 9.287 4.512 1.00 16.87 1649 ALA A C 1
ATOM 723 O O . ALA A 1 94 ? 18.746 10.391 4.149 1.00 18.16 1649 ALA A O 1
ATOM 725 N N . GLU A 1 95 ? 18.701 8.134 3.967 1.00 17.52 1650 GLU A N 1
ATOM 726 C CA . GLU A 1 95 ? 19.713 8.063 2.921 1.00 18.13 1650 GLU A CA 1
ATOM 727 C C . GLU A 1 95 ? 19.179 7.298 1.725 1.00 18.89 1650 GLU A C 1
ATOM 728 O O . GLU A 1 95 ? 18.486 6.299 1.888 1.00 22.24 1650 GLU A O 1
ATOM 734 N N . SER A 1 96 ? 19.477 7.766 0.522 1.00 19.17 1651 SER A N 1
ATOM 735 C CA . SER A 1 96 ? 18.917 7.087 -0.643 1.00 20.70 1651 SER A CA 1
ATOM 736 C C . SER A 1 96 ? 19.860 6.047 -1.230 1.00 19.42 1651 SER A C 1
ATOM 737 O O . SER A 1 96 ? 19.407 5.144 -1.932 1.00 21.70 1651 SER A O 1
ATOM 740 N N . LEU A 1 97 ? 21.153 6.164 -0.945 1.00 17.91 1652 LEU A N 1
ATOM 741 C CA . LEU A 1 97 ? 22.141 5.285 -1.591 1.00 20.11 1652 LEU A CA 1
ATOM 742 C C . LEU A 1 97 ? 22.857 4.351 -0.638 1.00 16.80 1652 LEU A C 1
ATOM 743 O O . LEU A 1 97 ? 23.668 3.524 -1.063 1.00 18.82 1652 LEU A O 1
ATOM 748 N N . ARG A 1 98 ? 22.578 4.496 0.654 1.00 17.99 1653 ARG A N 1
ATOM 749 C CA . ARG A 1 98 ? 23.087 3.598 1.683 1.00 18.48 1653 ARG A CA 1
ATOM 750 C C . ARG A 1 98 ? 22.014 3.451 2.765 1.00 21.66 1653 ARG A C 1
ATOM 751 O O . ARG A 1 98 ? 20.980 4.113 2.700 1.00 20.26 1653 ARG A O 1
ATOM 759 N N . GLU A 1 99 ? 22.242 2.584 3.749 1.00 22.48 1654 GLU A N 1
ATOM 760 C CA . GLU A 1 99 ? 21.235 2.377 4.787 1.00 23.45 1654 GLU A CA 1
ATOM 761 C C . GLU A 1 99 ? 21.033 3.648 5.609 1.00 21.15 1654 GLU A C 1
ATOM 762 O O . GLU A 1 99 ? 21.988 4.388 5.860 1.00 22.47 1654 GLU A O 1
ATOM 768 N N . ASN A 1 100 ? 19.783 3.913 5.982 1.00 22.03 1655 ASN A N 1
ATOM 769 C CA . ASN A 1 100 ? 19.496 4.962 6.955 1.00 19.89 1655 ASN A CA 1
ATOM 770 C C . ASN A 1 100 ? 20.320 4.661 8.192 1.00 21.89 1655 ASN A C 1
ATOM 771 O O . ASN A 1 100 ? 20.458 3.496 8.561 1.00 28.04 1655 ASN A O 1
ATOM 776 N N . PHE A 1 101 ? 20.889 5.680 8.823 1.00 19.30 1656 PHE A N 1
ATOM 777 C CA . PHE A 1 101 ? 21.712 5.408 9.985 1.00 24.50 1656 PHE A CA 1
ATOM 778 C C . PHE A 1 101 ? 21.342 6.243 11.205 1.00 20.46 1656 PHE A C 1
ATOM 779 O O . PHE A 1 101 ? 20.753 7.322 11.104 1.00 18.06 1656 PHE A O 1
ATOM 787 N N . PHE A 1 102 ? 21.703 5.700 12.359 1.00 21.47 1657 PHE A N 1
ATOM 788 C CA . PHE A 1 102 ? 21.355 6.255 13.662 1.00 16.80 1657 PHE A CA 1
ATOM 789 C C . PHE A 1 102 ? 22.201 7.467 14.024 1.00 22.58 1657 PHE A C 1
ATOM 790 O O . PHE A 1 102 ? 23.430 7.427 13.934 1.00 24.86 1657 PHE A O 1
ATOM 798 N N . LEU A 1 103 ? 21.535 8.546 14.417 1.00 17.41 1658 LEU A N 1
ATOM 799 C CA . LEU A 1 103 ? 22.206 9.767 14.857 1.00 18.48 1658 LEU A CA 1
ATOM 800 C C . LEU A 1 103 ? 22.249 9.890 16.379 1.00 23.03 1658 LEU A C 1
ATOM 801 O O . LEU A 1 103 ? 23.218 10.395 16.929 1.00 27.02 1658 LEU A O 1
ATOM 806 N N . GLY A 1 104 ? 21.201 9.435 17.054 1.00 19.50 1659 GLY A N 1
ATOM 807 C CA . GLY A 1 104 ? 21.104 9.599 18.493 1.00 19.75 1659 GLY A CA 1
ATOM 808 C C . GLY A 1 104 ? 19.701 9.265 18.947 1.00 21.53 1659 GLY A C 1
ATOM 809 O O . GLY A 1 104 ? 18.780 9.181 18.139 1.00 18.68 1659 GLY A O 1
ATOM 810 N N . GLY A 1 105 ? 19.524 9.064 20.242 1.00 16.62 1660 GLY A N 1
ATOM 811 C CA . GLY A 1 105 ? 18.212 8.693 20.727 1.00 17.25 1660 GLY A CA 1
ATOM 812 C C . GLY A 1 105 ? 18.056 8.982 22.201 1.00 21.74 1660 GLY A C 1
ATOM 813 O O . GLY A 1 105 ? 19.028 9.313 22.886 1.00 21.76 1660 GLY A O 1
ATOM 814 N N . VAL A 1 106 ? 16.828 8.858 22.690 1.00 19.78 1661 VAL A N 1
ATOM 815 C CA . VAL A 1 106 ? 16.578 8.940 24.123 1.00 19.76 1661 VAL A CA 1
ATOM 816 C C . VAL A 1 106 ? 15.385 8.047 24.441 1.00 24.53 1661 VAL A C 1
ATOM 817 O O . VAL A 1 106 ? 14.436 7.963 23.660 1.00 21.86 1661 VAL A O 1
ATOM 821 N N . THR A 1 107 ? 15.453 7.352 25.572 1.00 21.51 1662 THR A N 1
ATOM 822 C CA . THR A 1 107 ? 14.349 6.520 26.012 1.00 22.59 1662 THR A CA 1
ATOM 823 C C . THR A 1 107 ? 13.768 7.132 27.281 1.00 25.97 1662 THR A C 1
ATOM 824 O O . THR A 1 107 ? 14.493 7.403 28.246 1.00 28.49 1662 THR A O 1
ATOM 828 N N . LEU A 1 108 ? 12.465 7.374 27.256 1.00 20.23 1663 LEU A N 1
ATOM 829 C CA . LEU A 1 108 ? 11.760 8.070 28.330 1.00 21.15 1663 LEU A CA 1
ATOM 830 C C . LEU A 1 108 ? 10.667 7.203 28.941 1.00 28.06 1663 LEU A C 1
ATOM 831 O O . LEU A 1 108 ? 9.616 7.031 28.349 1.00 23.83 1663 LEU A O 1
ATOM 836 N N . PRO A 1 109 ? 10.913 6.642 30.136 1.00 24.16 1664 PRO A N 1
ATOM 837 C CA . PRO A 1 109 ? 9.816 5.970 30.843 1.00 24.98 1664 PRO A CA 1
ATOM 838 C C . PRO A 1 109 ? 8.659 6.935 31.149 1.00 23.10 1664 PRO A C 1
ATOM 839 O O . PRO A 1 109 ? 8.876 7.994 31.740 1.00 27.63 1664 PRO A O 1
ATOM 843 N N . LEU A 1 110 ? 7.443 6.567 30.759 1.00 22.28 1665 LEU A N 1
ATOM 844 C CA A LEU A 1 110 ? 6.295 7.469 30.869 0.36 23.75 1665 LEU A CA 1
ATOM 845 C CA B LEU A 1 110 ? 6.309 7.479 30.871 0.64 23.72 1665 LEU A CA 1
ATOM 846 C C . LEU A 1 110 ? 5.813 7.620 32.308 1.00 25.98 1665 LEU A C 1
ATOM 847 O O . LEU A 1 110 ? 5.051 8.533 32.623 1.00 30.05 1665 LEU A O 1
ATOM 856 N N . LYS A 1 111 ? 6.251 6.721 33.176 1.00 26.13 1666 LYS A N 1
ATOM 857 C CA . LYS A 1 111 ? 5.907 6.839 34.592 1.00 30.86 1666 LYS A CA 1
ATOM 858 C C . LYS A 1 111 ? 6.524 8.094 35.237 1.00 35.34 1666 LYS A C 1
ATOM 859 O O . LYS A 1 111 ? 6.136 8.494 36.335 1.00 31.49 1666 LYS A O 1
ATOM 865 N N . ASP A 1 112 ? 7.485 8.713 34.556 1.00 28.93 1667 ASP A N 1
ATOM 866 C CA . ASP A 1 112 ? 8.154 9.905 35.077 1.00 33.04 1667 ASP A CA 1
ATOM 867 C C . ASP A 1 112 ? 7.421 11.192 34.708 1.00 34.27 1667 ASP A C 1
ATOM 868 O O . ASP A 1 112 ? 7.905 12.293 34.979 1.00 40.43 1667 ASP A O 1
ATOM 873 N N . PHE A 1 113 ? 6.261 11.054 34.081 1.00 28.30 1668 PHE A N 1
ATOM 874 C CA . PHE A 1 113 ? 5.544 12.209 33.576 1.00 25.53 1668 PHE A CA 1
ATOM 875 C C . PHE A 1 113 ? 4.236 12.432 34.291 1.00 27.38 1668 PHE A C 1
ATOM 876 O O . PHE A 1 113 ? 3.493 11.488 34.543 1.00 34.27 1668 PHE A O 1
ATOM 884 N N . ASN A 1 114 ? 3.953 13.689 34.597 1.00 26.97 1669 ASN A N 1
ATOM 885 C CA . ASN A 1 114 ? 2.623 14.069 35.033 1.00 33.17 1669 ASN A CA 1
ATOM 886 C C . ASN A 1 114 ? 1.728 14.166 33.806 1.00 27.98 1669 ASN A C 1
ATOM 887 O O . ASN A 1 114 ? 1.739 15.173 33.099 1.00 33.05 1669 ASN A O 1
ATOM 892 N N . LEU A 1 115 ? 0.948 13.119 33.563 1.00 27.25 1670 LEU A N 1
ATOM 893 C CA . LEU A 1 115 ? 0.143 13.052 32.353 1.00 27.53 1670 LEU A CA 1
ATOM 894 C C . LEU A 1 115 ? -1.139 13.871 32.461 1.00 30.62 1670 LEU A C 1
ATOM 895 O O . LEU A 1 115 ? -1.966 13.865 31.552 1.00 31.91 1670 LEU A O 1
ATOM 900 N N . SER A 1 116 ? -1.302 14.577 33.574 1.00 34.01 1671 SER A N 1
ATOM 901 C CA . SER A 1 116 ? -2.408 15.510 33.713 1.00 32.51 1671 SER A CA 1
ATOM 902 C C . SER A 1 116 ? -2.000 16.891 33.222 1.00 28.22 1671 SER A C 1
ATOM 903 O O . SER A 1 116 ? -2.827 17.785 33.133 1.00 31.58 1671 SER A O 1
ATOM 906 N N . LYS A 1 117 ? -0.715 17.074 32.927 1.00 28.59 1672 LYS A N 1
ATOM 907 C CA . LYS A 1 117 ? -0.232 18.345 32.387 1.00 25.94 1672 LYS A CA 1
ATOM 908 C C . LYS A 1 117 ? 0.553 18.172 31.084 1.00 29.29 1672 LYS A C 1
ATOM 909 O O . LYS A 1 117 ? 0.739 17.055 30.596 1.00 30.86 1672 LYS A O 1
ATOM 915 N N . GLU A 1 118 ? 0.991 19.293 30.521 1.00 24.32 1673 GLU A N 1
ATOM 916 C CA . GLU A 1 118 ? 1.854 19.268 29.343 1.00 24.35 1673 GLU A CA 1
ATOM 917 C C . GLU A 1 118 ? 3.278 19.556 29.778 1.00 28.73 1673 GLU A C 1
ATOM 918 O O . GLU A 1 118 ? 3.554 20.593 30.388 1.00 30.39 1673 GLU A O 1
ATOM 924 N N . THR A 1 119 ? 4.171 18.613 29.502 1.00 21.98 1674 THR A N 1
ATOM 925 C CA . THR A 1 119 ? 5.580 18.741 29.860 1.00 24.10 1674 THR A CA 1
ATOM 926 C C . THR A 1 119 ? 6.380 19.119 28.621 1.00 30.81 1674 THR A C 1
ATOM 927 O O . THR A 1 119 ? 6.384 18.385 27.636 1.00 27.44 1674 THR A O 1
ATOM 931 N N . VAL A 1 120 ? 7.043 20.266 28.669 1.00 25.02 1675 VAL A N 1
ATOM 932 C CA . VAL A 1 120 ? 7.837 20.737 27.543 1.00 24.32 1675 VA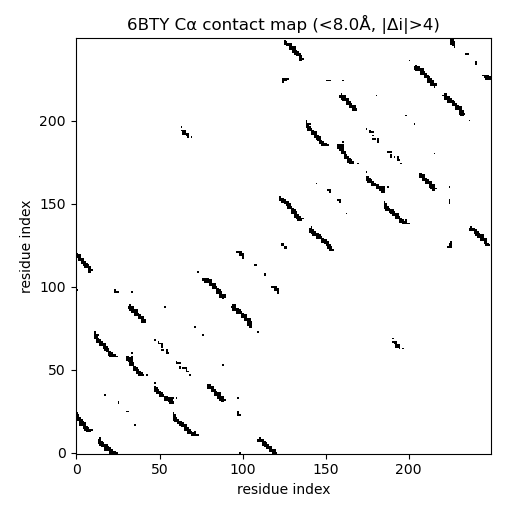L A CA 1
ATOM 933 C C . VAL A 1 120 ? 9.275 20.912 27.988 1.00 30.15 1675 VAL A C 1
ATOM 934 O O . VAL A 1 120 ? 9.554 21.744 28.846 1.00 29.63 1675 VAL A O 1
ATOM 938 N N . LYS A 1 121 ? 10.192 20.136 27.422 1.00 24.13 1676 LYS A N 1
ATOM 939 C CA . LYS A 1 121 ? 11.601 20.307 27.758 1.00 25.66 1676 LYS A CA 1
ATOM 940 C C . LYS A 1 121 ? 12.544 19.719 26.722 1.00 25.51 1676 LYS A C 1
ATOM 941 O O . LYS A 1 121 ? 12.123 19.011 25.800 1.00 20.70 1676 LYS A O 1
ATOM 947 N N . TRP A 1 122 ? 13.824 20.051 26.874 1.00 21.69 1677 TRP A N 1
ATOM 948 C CA . TRP A 1 122 ? 14.876 19.516 26.027 1.00 20.44 1677 TRP A CA 1
ATOM 949 C C . TRP A 1 122 ? 15.471 18.250 26.634 1.00 23.89 1677 TRP A C 1
ATOM 950 O O . TRP A 1 122 ? 15.735 18.181 27.844 1.00 24.93 1677 TRP A O 1
ATOM 961 N N . TYR A 1 123 ? 15.680 17.247 25.791 1.00 21.53 1678 TYR A N 1
ATOM 962 C CA . TYR A 1 123 ? 16.265 15.990 26.213 1.00 17.45 1678 TYR A CA 1
ATOM 963 C C . TYR A 1 123 ? 17.575 15.728 25.489 1.00 20.78 1678 TYR A C 1
ATOM 964 O O . TYR A 1 123 ? 17.667 15.843 24.268 1.00 20.58 1678 TYR A O 1
ATOM 973 N N . GLN A 1 124 ? 18.597 15.358 26.243 1.00 20.23 1679 GLN A N 1
ATOM 974 C CA . GLN A 1 124 ? 19.875 15.047 25.638 1.00 18.88 1679 GLN A CA 1
ATOM 975 C C . GLN A 1 124 ? 19.811 13.721 24.889 1.00 18.54 1679 GLN A C 1
ATOM 976 O O . GLN A 1 124 ? 19.267 12.735 25.393 1.00 23.57 1679 GLN A O 1
ATOM 982 N N . LEU A 1 125 ? 20.361 13.716 23.679 1.00 20.51 1680 LEU A N 1
ATOM 983 C CA . LEU A 1 125 ? 20.397 12.523 22.838 1.00 22.00 1680 LEU A CA 1
ATOM 984 C C . LEU A 1 125 ? 21.677 11.749 23.094 1.00 26.82 1680 LEU A C 1
ATOM 985 O O . LEU A 1 125 ? 22.734 12.338 23.306 1.00 29.39 1680 LEU A O 1
ATOM 990 N N . THR A 1 126 ? 21.581 10.431 23.098 1.00 19.98 1681 THR A N 1
ATOM 991 C CA . THR A 1 126 ? 22.768 9.606 23.285 1.00 29.00 1681 THR A CA 1
ATOM 992 C C . THR A 1 126 ? 22.961 8.669 22.087 1.00 39.95 1681 THR A C 1
ATOM 993 O O . THR A 1 126 ? 22.012 8.361 21.369 1.00 28.48 1681 THR A O 1
ATOM 997 N N . ALA A 1 127 ? 24.199 8.237 21.858 1.00 46.65 1682 ALA A N 1
ATOM 998 C CA . ALA A 1 127 ? 24.504 7.381 20.711 1.00 42.52 1682 ALA A CA 1
ATOM 999 C C . ALA A 1 127 ? 24.737 5.935 21.144 1.00 43.09 1682 ALA A C 1
ATOM 1000 O O . ALA A 1 127 ? 24.124 5.459 22.104 1.00 47.56 1682 ALA A O 1
ATOM 1002 N N . SER B 1 1 ? -20.872 4.537 -9.687 1.00 43.34 -2 SER B N 1
ATOM 1003 C CA . SER B 1 1 ? -19.988 5.157 -10.647 1.00 39.94 -2 SER B CA 1
ATOM 1004 C C . SER B 1 1 ? -19.618 6.593 -10.387 1.00 32.84 -2 SER B C 1
ATOM 1005 O O . SER B 1 1 ? -18.891 7.164 -11.142 1.00 39.66 -2 SER B O 1
ATOM 1008 N N . ASN B 1 2 ? -20.009 7.108 -9.237 1.00 41.87 -1 ASN B N 1
ATOM 1009 C CA . ASN B 1 2 ? -19.587 8.425 -8.839 1.00 33.58 -1 ASN B CA 1
ATOM 1010 C C . ASN B 1 2 ? -18.155 8.315 -8.303 1.00 37.58 -1 ASN B C 1
ATOM 1011 O O . ASN B 1 2 ? -17.770 7.315 -7.767 1.00 33.77 -1 ASN B O 1
ATOM 1016 N N . ALA B 1 3 ? -17.376 9.371 -8.457 1.00 38.98 0 ALA B N 1
ATOM 1017 C CA . ALA B 1 3 ? -15.989 9.401 -7.997 1.00 37.57 0 ALA B CA 1
ATOM 1018 C C . ALA B 1 3 ? -15.912 9.787 -6.528 1.00 35.60 0 ALA B C 1
ATOM 1019 O O . ALA B 1 3 ? -14.934 9.472 -5.834 1.00 33.23 0 ALA B O 1
ATOM 1021 N N . ILE B 1 4 ? -16.965 10.449 -6.056 1.00 37.95 1559 ILE B N 1
ATOM 1022 C CA . ILE B 1 4 ? -16.949 11.132 -4.766 1.00 37.03 1559 ILE B CA 1
ATOM 1023 C C . ILE B 1 4 ? -17.974 10.586 -3.781 1.00 34.77 1559 ILE B C 1
ATOM 1024 O O . ILE B 1 4 ? -19.143 10.421 -4.112 1.00 36.32 1559 ILE B O 1
ATOM 1029 N N . GLY B 1 5 ? -17.530 10.313 -2.560 1.00 30.98 1560 GLY B N 1
ATOM 1030 C CA . GLY B 1 5 ? -18.416 9.806 -1.534 1.00 32.21 1560 GLY B CA 1
ATOM 1031 C C . GLY B 1 5 ? -17.656 9.734 -0.232 1.00 27.07 1560 GLY B C 1
ATOM 1032 O O . GLY B 1 5 ? -16.441 9.926 -0.209 1.00 29.94 1560 GLY B O 1
ATOM 1033 N N . GLY B 1 6 ? -18.361 9.443 0.850 1.00 25.22 1561 GLY B N 1
ATOM 1034 C CA . GLY B 1 6 ? -17.703 9.217 2.115 1.00 26.38 1561 GLY B CA 1
ATOM 1035 C C . GLY B 1 6 ? -17.674 10.429 3.013 1.00 22.94 1561 GLY B C 1
ATOM 1036 O O . GLY B 1 6 ? -18.158 11.503 2.664 1.00 23.25 1561 GLY B O 1
ATOM 1037 N N . ALA B 1 7 ? -17.104 10.233 4.194 1.00 20.85 1562 ALA B N 1
ATOM 1038 C CA . ALA B 1 7 ? -17.083 11.271 5.205 1.00 21.47 1562 ALA B CA 1
ATOM 1039 C C . ALA B 1 7 ? -15.808 11.146 6.030 1.00 20.57 1562 ALA B C 1
ATOM 1040 O O . ALA B 1 7 ? -15.287 10.049 6.206 1.00 20.93 1562 ALA B O 1
ATOM 1042 N N . VAL B 1 8 ? -15.315 12.275 6.520 1.00 19.76 1563 VAL B N 1
ATOM 1043 C CA . VAL B 1 8 ? -14.081 12.301 7.308 1.00 18.11 1563 VAL B CA 1
ATOM 1044 C C . VAL B 1 8 ? -14.360 12.898 8.680 1.00 18.22 1563 VAL B C 1
ATOM 1045 O O . VAL B 1 8 ? -15.074 13.893 8.805 1.00 19.10 1563 VAL B O 1
ATOM 1049 N N . LYS B 1 9 ? -13.798 12.280 9.714 1.00 19.72 1564 LYS B N 1
ATOM 1050 C CA . LYS B 1 9 ? -13.955 12.776 11.074 1.00 21.73 1564 LYS B CA 1
ATOM 1051 C C . LYS B 1 9 ? -12.714 13.562 11.454 1.00 19.78 1564 LYS B C 1
ATOM 1052 O O . LYS B 1 9 ? -11.615 13.024 11.414 1.00 21.99 1564 LYS B O 1
ATOM 1058 N N . LEU B 1 10 ? -12.900 14.829 11.799 1.00 18.39 1565 LEU B N 1
ATOM 1059 C CA . LEU B 1 10 ? -11.793 15.694 12.229 1.00 19.52 1565 LEU B CA 1
ATOM 1060 C C . LEU B 1 10 ? -11.969 16.230 13.636 1.00 23.52 1565 LEU B C 1
ATOM 1061 O O . LEU B 1 10 ? -13.085 16.519 14.074 1.00 22.75 1565 LEU B O 1
ATOM 1066 N N . SER B 1 11 ? -10.849 16.381 14.334 1.00 19.39 1566 SER B N 1
ATOM 1067 C CA . SER B 1 11 ? -10.798 17.102 15.604 1.00 23.54 1566 SER B CA 1
ATOM 1068 C C . SER B 1 11 ? -9.959 18.352 15.401 1.00 24.83 1566 SER B C 1
ATOM 1069 O O . SER B 1 11 ? -8.804 18.267 14.987 1.00 24.26 1566 SER B O 1
ATOM 1072 N N . ILE B 1 12 ? -10.547 19.510 15.666 1.00 23.96 1567 ILE B N 1
ATOM 1073 C CA . ILE B 1 12 ? -9.896 20.776 15.368 1.00 19.71 1567 ILE B CA 1
ATOM 1074 C C . ILE B 1 12 ? -9.834 21.648 16.606 1.00 25.99 1567 ILE B C 1
ATOM 1075 O O . ILE B 1 12 ? -10.847 21.882 17.273 1.00 21.98 1567 ILE B O 1
ATOM 1080 N N . SER B 1 13 ? -8.631 22.123 16.919 1.00 21.38 1568 SER B N 1
ATOM 1081 C CA . SER B 1 13 ? -8.409 22.906 18.130 1.00 22.22 1568 SER B CA 1
ATOM 1082 C C . SER B 1 13 ? -7.193 23.803 17.963 1.00 22.04 1568 SER B C 1
ATOM 1083 O O . SER B 1 13 ? -6.415 23.641 17.032 1.00 19.98 1568 SER B O 1
ATOM 1086 N N . TYR B 1 14 ? -7.049 24.762 18.872 1.00 21.66 1569 TYR B N 1
ATOM 1087 C CA . TYR B 1 14 ? -5.962 25.712 18.823 1.00 21.26 1569 TYR B CA 1
ATOM 1088 C C . TYR B 1 14 ? -5.479 25.936 20.241 1.00 24.38 1569 TYR B C 1
ATOM 1089 O O . TYR B 1 14 ? -6.259 26.314 21.116 1.00 27.63 1569 TYR B O 1
ATOM 1098 N N . ARG B 1 15 ? -4.205 25.654 20.490 1.00 21.65 1570 ARG B N 1
ATOM 1099 C CA . ARG B 1 15 ? -3.627 25.955 21.794 1.00 23.94 1570 ARG B CA 1
ATOM 1100 C C . ARG B 1 15 ? -2.177 26.384 21.661 1.00 29.64 1570 ARG B C 1
ATOM 1101 O O . ARG B 1 15 ? -1.476 25.950 20.745 1.00 27.67 1570 ARG B O 1
ATOM 1109 N N . ASN B 1 16 ? -1.748 27.249 22.576 1.00 33.06 1571 ASN B N 1
ATOM 1110 C CA . ASN B 1 16 ? -0.384 27.766 22.601 1.00 33.32 1571 ASN B CA 1
ATOM 1111 C C . ASN B 1 16 ? 0.070 28.256 21.224 1.00 32.16 1571 ASN B C 1
ATOM 1112 O O . ASN B 1 16 ? 1.193 27.990 20.800 1.00 28.29 1571 ASN B O 1
ATOM 1117 N N . GLY B 1 17 ? -0.823 28.942 20.519 1.00 26.86 1572 GLY B N 1
ATOM 1118 C CA . GLY B 1 17 ? -0.490 29.539 19.240 1.00 27.14 1572 GLY B CA 1
ATOM 1119 C C . GLY B 1 17 ? -0.490 28.593 18.053 1.00 23.09 1572 GLY B C 1
ATOM 1120 O O . GLY B 1 17 ? -0.146 28.990 16.948 1.00 26.31 1572 GLY B O 1
ATOM 1121 N N . THR B 1 18 ? -0.895 27.348 18.274 1.00 22.58 1573 THR B N 1
ATOM 1122 C CA . THR B 1 18 ? -0.821 26.330 17.226 1.00 20.37 1573 THR B CA 1
ATOM 1123 C C . THR B 1 18 ? -2.179 25.725 16.885 1.00 20.49 1573 THR B C 1
ATOM 1124 O O . THR B 1 18 ? -2.940 25.377 17.785 1.00 20.93 1573 THR B O 1
ATOM 1128 N N . LEU B 1 19 ? -2.452 25.583 15.591 1.00 19.01 1574 LEU B N 1
ATOM 1129 C CA . LEU B 1 19 ? -3.677 24.941 15.100 1.00 18.94 1574 LEU B CA 1
ATOM 1130 C C . LEU B 1 19 ? -3.443 23.446 14.923 1.00 19.37 1574 LEU B C 1
ATOM 1131 O O . LEU B 1 19 ? -2.530 23.039 14.209 1.00 20.90 1574 LEU B O 1
ATOM 1136 N N . PHE B 1 20 ? -4.270 22.639 15.581 1.00 19.29 1575 PHE B N 1
ATOM 1137 C CA . PHE B 1 20 ? -4.140 21.188 15.534 1.00 19.97 1575 PHE B CA 1
ATOM 1138 C C . PHE B 1 20 ? -5.318 20.577 14.799 1.00 19.54 1575 PHE B C 1
ATOM 1139 O O . PHE B 1 20 ? -6.444 20.682 15.263 1.00 19.77 1575 PHE B O 1
ATOM 1147 N N . ILE B 1 21 ? -5.053 19.928 13.671 1.00 17.05 1576 ILE B N 1
ATOM 1148 C CA . ILE B 1 21 ? -6.098 19.249 12.909 1.00 19.06 1576 ILE B CA 1
ATOM 1149 C C . ILE B 1 21 ? -5.840 17.764 13.013 1.00 18.75 1576 ILE B C 1
ATOM 1150 O O . ILE B 1 21 ? -4.896 17.256 12.398 1.00 22.13 1576 ILE B O 1
ATOM 1155 N N . MET B 1 22 ? -6.645 17.064 13.768 1.00 19.90 1577 MET B N 1
ATOM 1156 C CA . MET B 1 22 ? -6.464 15.657 13.847 1.00 20.24 1577 MET B CA 1
ATOM 1157 C C . MET B 1 22 ? -7.393 14.918 12.885 1.00 19.56 1577 MET B C 1
ATOM 1158 O O . MET B 1 22 ? -8.568 15.032 12.973 1.00 20.64 1577 MET B O 1
ATOM 1163 N N . VAL B 1 23 ? -6.798 14.246 11.924 1.00 19.90 1578 VAL B N 1
ATOM 1164 C CA . VAL B 1 23 ? -7.526 13.407 10.994 1.00 19.12 1578 VAL B CA 1
ATOM 1165 C C . VAL B 1 23 ? -7.737 12.062 11.671 1.00 19.15 1578 VAL B C 1
ATOM 1166 O O . VAL B 1 23 ? -6.795 11.306 11.893 1.00 20.79 1578 VAL B O 1
ATOM 1170 N N . MET B 1 24 ? -8.976 11.772 12.034 1.00 19.70 1579 MET B N 1
ATOM 1171 C CA . MET B 1 24 ? -9.236 10.575 12.820 1.00 21.90 1579 MET B CA 1
ATOM 1172 C C . MET B 1 24 ? -9.490 9.364 11.927 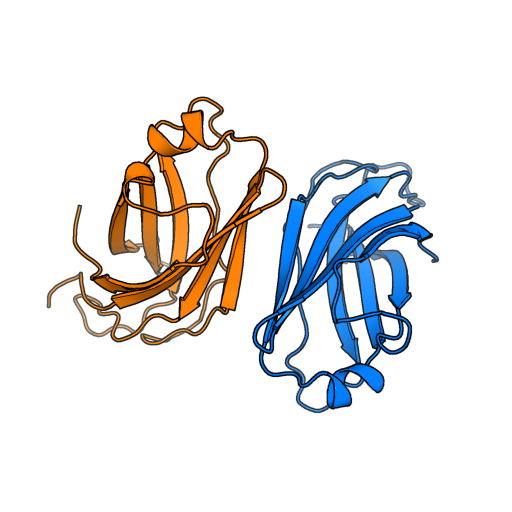1.00 19.81 1579 MET B C 1
ATOM 1173 O O . MET B 1 24 ? -8.642 8.476 11.819 1.00 21.96 1579 MET B O 1
ATOM 1178 N N . HIS B 1 25 ? -10.635 9.325 11.266 1.00 23.99 1580 HIS B N 1
ATOM 1179 C CA . HIS B 1 25 ? -10.820 8.301 10.254 1.00 22.21 1580 HIS B CA 1
ATOM 1180 C C . HIS B 1 25 ? -11.784 8.743 9.169 1.00 21.59 1580 HIS B C 1
ATOM 1181 O O . HIS B 1 25 ? -12.383 9.809 9.252 1.00 20.40 1580 HIS B O 1
ATOM 1188 N N . ILE B 1 26 ? -11.886 7.915 8.136 1.00 20.49 1581 ILE B N 1
ATOM 118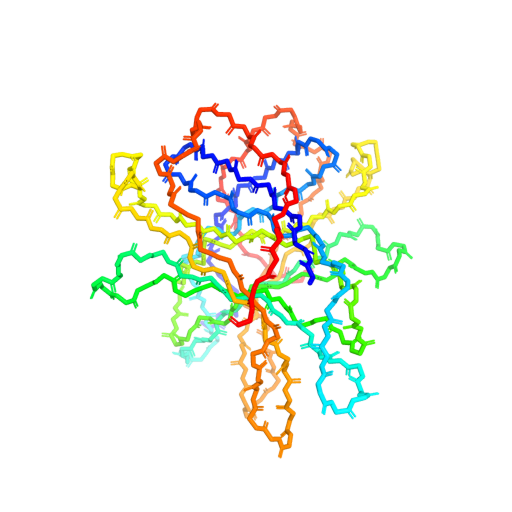9 C CA . ILE B 1 26 ? -12.752 8.176 7.000 1.00 20.38 1581 ILE B CA 1
ATOM 1190 C C . ILE B 1 26 ? -13.626 6.954 6.783 1.00 24.85 1581 ILE B C 1
ATOM 1191 O O . ILE B 1 26 ? -13.166 5.821 6.960 1.00 22.38 1581 ILE B O 1
ATOM 1196 N N . LYS B 1 27 ? -14.882 7.182 6.426 1.00 23.63 1582 LYS B N 1
ATOM 1197 C CA A LYS B 1 27 ? -15.813 6.096 6.125 0.45 25.85 1582 LYS B CA 1
ATOM 1198 C CA B LYS B 1 27 ? -15.779 6.077 6.119 0.55 25.85 1582 LYS B CA 1
ATOM 1199 C C . LYS B 1 27 ? -16.294 6.180 4.690 1.00 23.39 1582 LYS B C 1
ATOM 1200 O O . LYS B 1 27 ? -16.477 7.273 4.15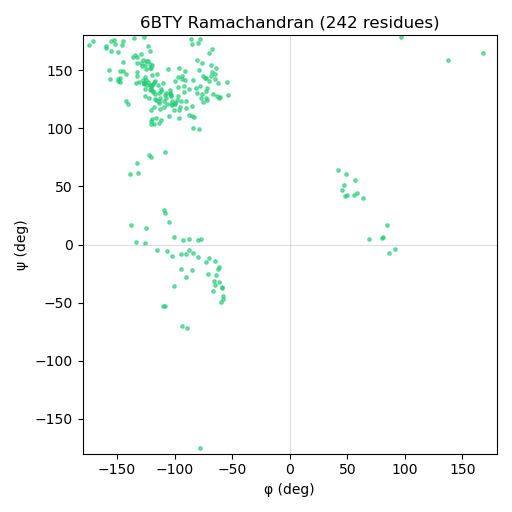7 1.00 22.69 1582 LYS B O 1
ATOM 1211 N N . ASP B 1 28 ? -16.509 5.022 4.081 1.00 22.53 1583 ASP B N 1
ATOM 1212 C CA . ASP B 1 28 ? -17.226 4.911 2.814 1.00 23.95 1583 ASP B CA 1
ATOM 1213 C C . ASP B 1 28 ? -16.656 5.693 1.632 1.00 20.46 1583 ASP B C 1
ATOM 1214 O O . ASP B 1 28 ? -17.403 6.310 0.865 1.00 22.24 1583 ASP B O 1
ATOM 1219 N N . LEU B 1 29 ? -15.340 5.637 1.464 1.00 20.53 1584 LEU B N 1
ATOM 1220 C CA . LEU B 1 29 ? -14.727 6.170 0.250 1.00 19.25 1584 LEU B CA 1
ATOM 1221 C C . LEU B 1 29 ? -15.202 5.370 -0.948 1.00 25.37 1584 LEU B C 1
ATOM 1222 O O . LEU B 1 29 ? -15.516 4.183 -0.836 1.00 23.15 1584 LEU B O 1
ATOM 1227 N N . VAL B 1 30 ? -15.239 6.009 -2.107 1.00 19.89 1585 VAL B N 1
ATOM 1228 C CA . VAL B 1 30 ? -15.660 5.305 -3.308 1.00 26.08 1585 VAL B CA 1
ATOM 1229 C C . VAL B 1 30 ? -14.715 5.565 -4.468 1.00 27.92 1585 VAL B C 1
ATOM 1230 O O . VAL B 1 30 ? -13.931 6.509 -4.445 1.00 24.54 1585 VAL B O 1
ATOM 1234 N N . THR B 1 31 ? -14.772 4.704 -5.474 1.00 23.72 1586 THR B N 1
ATOM 1235 C CA . THR B 1 31 ? -14.065 4.960 -6.723 1.00 23.09 1586 THR B CA 1
ATOM 1236 C C . THR B 1 31 ? -15.064 4.769 -7.849 1.00 29.40 1586 THR B C 1
ATOM 1237 O O . THR B 1 31 ? -16.128 4.189 -7.635 1.00 27.18 1586 THR B O 1
ATOM 1241 N N . GLU B 1 32 ? -14.729 5.257 -9.037 1.00 27.45 1587 GLU B N 1
ATOM 1242 C CA . GLU B 1 32 ? -15.647 5.162 -10.171 1.00 30.09 1587 GLU B CA 1
ATOM 1243 C C . GLU B 1 32 ? -15.814 3.742 -10.716 1.00 29.76 1587 GLU B C 1
ATOM 1244 O O . GLU B 1 32 ? -16.849 3.425 -11.303 1.00 31.94 1587 GLU B O 1
ATOM 1250 N N . ASP B 1 33 ? -14.811 2.889 -10.520 1.00 27.01 1588 ASP B N 1
ATOM 1251 C CA . ASP B 1 33 ? -14.763 1.607 -11.218 1.00 34.05 1588 ASP B CA 1
ATOM 1252 C C . ASP B 1 33 ? -14.644 0.388 -10.306 1.00 29.61 1588 ASP B C 1
ATOM 1253 O O . ASP B 1 33 ? -14.324 -0.710 -10.770 1.00 30.79 1588 ASP B O 1
ATOM 1258 N N . GLY B 1 34 ? -14.895 0.583 -9.018 1.00 28.21 1589 GLY B N 1
ATOM 1259 C CA . GLY B 1 34 ? -14.876 -0.512 -8.073 1.00 28.43 1589 GLY B CA 1
ATOM 1260 C C . GLY B 1 34 ? -13.511 -0.841 -7.500 1.00 27.45 1589 GLY B C 1
ATOM 1261 O O . GLY B 1 34 ? -13.410 -1.668 -6.601 1.00 27.51 1589 GLY B O 1
ATOM 1262 N N . ALA B 1 35 ? -12.464 -0.206 -8.019 1.00 28.49 1590 ALA B N 1
ATOM 1263 C CA . ALA B 1 35 ? -11.106 -0.495 -7.557 1.00 29.28 1590 ALA B CA 1
ATOM 1264 C C . ALA B 1 35 ? -10.907 -0.004 -6.128 1.00 27.57 1590 ALA B C 1
ATOM 1265 O O . ALA B 1 35 ? -11.465 1.020 -5.741 1.00 25.97 1590 ALA B O 1
ATOM 1267 N N . ASP B 1 36 ? -10.126 -0.744 -5.342 1.00 28.18 1591 ASP B N 1
ATOM 1268 C CA . ASP B 1 36 ? -9.846 -0.348 -3.966 1.00 24.01 1591 ASP B CA 1
ATOM 1269 C C . ASP B 1 36 ? -8.806 0.768 -3.964 1.00 20.55 1591 ASP B C 1
ATOM 1270 O O . ASP B 1 36 ? -7.734 0.618 -4.560 1.00 26.15 1591 ASP B O 1
ATOM 1275 N N . PRO B 1 37 ? -9.118 1.896 -3.316 1.00 20.41 1592 PRO B N 1
ATOM 1276 C CA . PRO B 1 37 ? -8.141 2.987 -3.311 1.00 22.79 1592 PRO B CA 1
ATOM 1277 C C . PRO B 1 37 ? -7.088 2.854 -2.212 1.00 24.74 1592 PRO B C 1
ATOM 1278 O O . PRO B 1 37 ? -7.180 1.988 -1.346 1.00 22.72 1592 PRO B O 1
ATOM 1282 N N . ASN B 1 38 ? -6.089 3.729 -2.268 1.00 16.88 1593 ASN B N 1
ATOM 1283 C CA . ASN B 1 38 ? -5.043 3.821 -1.265 1.00 18.27 1593 ASN B CA 1
ATOM 1284 C C . ASN B 1 38 ? -5.044 5.230 -0.703 1.00 19.66 1593 ASN B C 1
ATOM 1285 O O . ASN B 1 38 ? -4.192 6.056 -1.066 1.00 20.30 1593 ASN B O 1
ATOM 1290 N N . PRO B 1 39 ? -6.008 5.521 0.176 1.00 17.65 1594 PRO B N 1
ATOM 1291 C CA . PRO B 1 39 ? -6.238 6.925 0.534 1.00 17.12 1594 PRO B CA 1
ATOM 1292 C C . PRO B 1 39 ? -5.188 7.565 1.436 1.00 19.41 1594 PRO B C 1
ATOM 12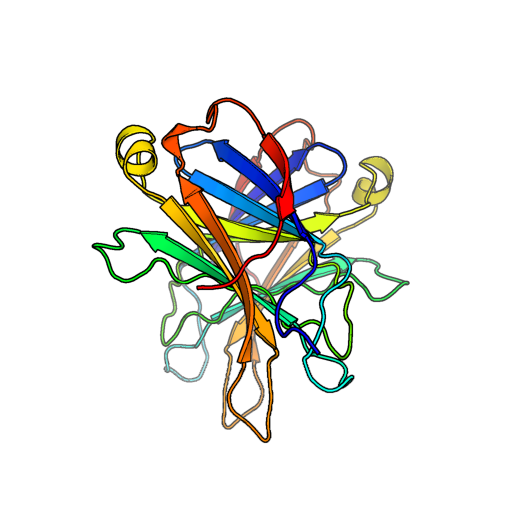93 O O . PRO B 1 39 ? -4.646 6.950 2.346 1.00 17.91 1594 PRO B O 1
ATOM 1297 N N . TYR B 1 40 ? -4.923 8.834 1.161 1.00 18.14 1595 TYR B N 1
ATOM 1298 C CA . TYR B 1 40 ? -4.244 9.705 2.108 1.00 18.05 1595 TYR B CA 1
ATOM 1299 C C . TYR B 1 40 ? -4.984 11.028 2.106 1.00 18.67 1595 TYR B C 1
ATOM 1300 O O . TYR B 1 40 ? -5.744 11.326 1.173 1.00 19.15 1595 TYR B O 1
ATOM 1309 N N . VAL B 1 41 ? -4.773 11.810 3.154 1.00 17.55 1596 VAL B N 1
ATOM 1310 C CA . VAL B 1 41 ? -5.431 13.105 3.280 1.00 15.46 1596 VAL B CA 1
ATOM 1311 C C . VAL B 1 41 ? -4.407 14.209 3.150 1.00 22.02 1596 VAL B C 1
ATOM 1312 O O . VAL B 1 41 ? -3.338 14.128 3.738 1.00 20.66 1596 VAL B O 1
ATOM 1316 N N . LYS B 1 42 ? -4.730 15.226 2.358 1.00 18.49 1597 LYS B N 1
ATOM 1317 C CA . LYS B 1 42 ? -3.829 16.359 2.166 1.00 20.94 1597 LYS B CA 1
ATOM 1318 C C . LYS B 1 42 ? -4.556 17.645 2.533 1.00 22.49 1597 LYS B C 1
ATOM 1319 O O . LYS B 1 42 ? -5.713 17.820 2.174 1.00 21.73 1597 LYS B O 1
ATOM 1325 N N . THR B 1 43 ? -3.898 18.551 3.248 1.00 19.87 1598 THR B N 1
ATOM 1326 C CA . THR B 1 43 ? -4.562 19.815 3.574 1.00 18.39 1598 THR B CA 1
ATOM 1327 C C . THR B 1 43 ? -3.718 21.007 3.199 1.00 20.19 1598 THR B C 1
ATOM 1328 O O . THR B 1 43 ? -2.500 20.932 3.160 1.00 20.37 1598 THR B O 1
ATOM 1332 N N . TYR B 1 44 ? -4.413 22.107 2.938 1.00 21.39 1599 TYR B N 1
ATOM 1333 C CA . TYR B 1 44 ? -3.824 23.428 2.746 1.00 19.46 1599 TYR B CA 1
ATOM 1334 C C . TYR B 1 44 ? -4.594 24.442 3.568 1.00 22.00 1599 TYR B C 1
ATOM 1335 O O . TYR B 1 44 ? -5.761 24.215 3.889 1.00 20.40 1599 TYR B O 1
ATOM 1344 N N . LEU B 1 45 ? -3.949 25.554 3.915 1.00 17.80 1600 LEU B N 1
ATOM 1345 C CA . LEU B 1 45 ? -4.651 26.695 4.502 1.00 21.26 1600 LEU B CA 1
ATOM 1346 C C . LEU B 1 45 ? -4.672 27.814 3.483 1.00 31.19 1600 LEU B C 1
ATOM 1347 O O . LEU B 1 45 ? -3.610 28.297 3.098 1.00 30.42 1600 LEU B O 1
ATOM 1352 N N . LEU B 1 46 ? -5.858 28.242 3.056 1.00 21.97 1601 LEU B N 1
ATOM 1353 C CA . LEU B 1 46 ? -5.925 29.216 1.967 1.00 25.99 1601 LEU B CA 1
ATOM 1354 C C . LEU B 1 46 ? -6.558 30.536 2.415 1.00 27.22 1601 LEU B C 1
ATOM 1355 O O . LEU B 1 46 ? -7.501 30.545 3.205 1.00 27.48 1601 LEU B O 1
ATOM 1360 N N . PRO B 1 47 ? -6.009 31.666 1.937 1.00 24.42 1602 PRO B N 1
ATOM 1361 C CA . PRO B 1 47 ? -4.823 31.766 1.080 1.00 27.00 1602 PRO B CA 1
ATOM 1362 C C . PRO B 1 47 ? -3.537 31.342 1.791 1.00 25.68 1602 PRO B C 1
ATOM 1363 O O . PRO B 1 47 ? -3.423 31.500 2.999 1.00 27.82 1602 PRO B O 1
ATOM 1367 N N . ASP B 1 48 ? -2.599 30.786 1.041 1.00 23.47 1603 ASP B N 1
ATOM 1368 C CA . ASP B 1 48 ? -1.356 30.296 1.616 1.00 24.18 1603 ASP B CA 1
ATOM 1369 C C . ASP B 1 48 ? -0.230 31.225 1.199 1.00 21.17 1603 ASP B C 1
ATOM 1370 O O . ASP B 1 48 ? 0.497 30.928 0.256 1.00 24.37 1603 ASP B O 1
ATOM 1375 N N . ASN B 1 49 ? -0.109 32.354 1.885 1.00 24.49 1604 ASN B N 1
ATOM 1376 C CA . ASN B 1 49 ? 0.845 33.377 1.470 1.00 24.30 1604 ASN B CA 1
ATOM 1377 C C . ASN B 1 49 ? 2.292 32.925 1.573 1.00 26.02 1604 ASN B C 1
ATOM 1378 O O . ASN B 1 49 ? 3.116 33.291 0.735 1.00 23.48 1604 ASN B O 1
ATOM 1383 N N . HIS B 1 50 ? 2.606 32.110 2.578 1.00 23.15 1605 HIS B N 1
ATOM 1384 C CA . HIS B 1 50 ? 3.967 31.605 2.735 1.00 21.72 1605 HIS B CA 1
ATOM 1385 C C . HIS B 1 50 ? 4.294 30.431 1.812 1.00 24.12 1605 HIS B C 1
ATOM 1386 O O . HIS B 1 50 ? 5.454 30.040 1.710 1.00 26.53 1605 HIS B O 1
ATOM 1393 N N . LYS B 1 51 ? 3.274 29.871 1.162 1.00 22.97 1606 LYS B N 1
ATOM 1394 C CA . LYS B 1 51 ? 3.441 28.692 0.288 1.00 24.51 1606 LYS B CA 1
ATOM 1395 C C . LYS B 1 51 ? 4.087 27.525 1.035 1.00 22.67 1606 LYS B C 1
ATOM 1396 O O . LYS B 1 51 ? 4.981 26.836 0.506 1.00 23.34 1606 LYS B O 1
ATOM 1402 N N . THR B 1 52 ? 3.647 27.298 2.269 1.00 21.20 1607 THR B N 1
ATOM 1403 C CA . THR B 1 52 ? 4.213 26.225 3.082 1.00 20.72 1607 THR B CA 1
ATOM 1404 C C . THR B 1 52 ? 3.165 25.426 3.852 1.00 16.34 1607 THR B C 1
ATOM 1405 O O . THR B 1 52 ? 3.505 24.724 4.805 1.00 19.34 1607 THR B O 1
ATOM 1409 N N . SER B 1 53 ? 1.899 25.533 3.453 1.00 19.96 1608 SER B N 1
ATOM 1410 C CA . SER B 1 53 ? 0.838 24.938 4.273 1.00 18.87 1608 SER B CA 1
ATOM 1411 C C . SER B 1 53 ? 0.452 23.519 3.877 1.00 20.53 1608 SER B C 1
ATOM 1412 O O . SER B 1 53 ? -0.462 22.969 4.486 1.00 18.14 1608 SER B O 1
ATOM 1415 N N . LYS B 1 54 ? 1.130 22.913 2.899 1.00 17.26 1609 LYS B N 1
ATOM 1416 C CA . LYS B 1 54 ? 0.792 21.523 2.560 1.00 16.95 1609 LYS B CA 1
ATOM 1417 C C . LYS B 1 54 ? 1.069 20.597 3.739 1.00 16.91 1609 LYS B C 1
ATOM 1418 O O . LYS B 1 54 ? 2.169 20.588 4.305 1.00 16.57 1609 LYS B O 1
ATOM 1424 N N . ARG B 1 55 ? 0.070 19.803 4.108 1.00 17.10 1610 ARG B N 1
ATOM 1425 C CA . ARG B 1 55 ? 0.251 18.759 5.116 1.00 20.50 1610 ARG B CA 1
ATOM 1426 C C . ARG B 1 55 ? -0.372 17.481 4.570 1.00 22.14 1610 ARG B C 1
ATOM 1427 O O . ARG B 1 55 ? -1.374 17.536 3.859 1.00 20.03 1610 ARG B O 1
ATOM 1435 N N . LYS B 1 56 ? 0.216 16.330 4.867 1.00 21.84 1611 LYS B N 1
ATOM 1436 C CA . LYS B 1 56 ? -0.474 15.101 4.512 1.00 21.99 1611 LYS B CA 1
ATOM 1437 C C . LYS B 1 56 ? -0.265 13.975 5.512 1.00 22.78 1611 LYS B C 1
ATOM 1438 O O . LYS B 1 56 ? 0.689 13.966 6.299 1.00 23.00 1611 LYS B O 1
ATOM 1444 N N . THR B 1 57 ? -1.213 13.048 5.495 1.00 20.63 1612 THR B N 1
ATOM 1445 C CA . THR B 1 57 ? -1.158 11.849 6.316 1.00 19.05 1612 THR B CA 1
ATOM 1446 C C . THR B 1 57 ? -0.360 10.763 5.625 1.00 17.38 1612 THR B C 1
ATOM 1447 O O . THR B 1 57 ? 0.048 10.914 4.478 1.00 21.52 1612 THR B O 1
ATOM 1451 N N . LYS B 1 58 ? -0.189 9.632 6.306 1.00 19.97 1613 LYS B N 1
ATOM 1452 C CA . LYS B 1 58 ? 0.359 8.466 5.639 1.00 18.24 1613 LYS B CA 1
ATOM 1453 C C . LYS B 1 58 ? -0.671 7.941 4.654 1.00 22.32 1613 LYS B C 1
ATOM 1454 O O . LYS B 1 58 ? -1.836 8.327 4.715 1.00 21.24 1613 LYS B O 1
ATOM 1460 N N . ILE B 1 59 ? -0.219 7.074 3.753 1.00 19.12 1614 ILE B N 1
ATOM 1461 C CA . ILE B 1 59 ? -1.106 6.315 2.877 1.00 21.03 1614 ILE B CA 1
ATOM 1462 C C . ILE B 1 59 ? -1.655 5.104 3.635 1.00 22.60 1614 ILE B C 1
ATOM 1463 O O . ILE B 1 59 ? -0.915 4.402 4.330 1.00 25.33 1614 ILE B O 1
ATOM 1468 N N . SER B 1 60 ? -2.955 4.875 3.511 1.00 21.39 1615 SER B N 1
ATOM 1469 C CA . SER B 1 60 ? -3.579 3.680 4.049 1.00 20.86 1615 SER B CA 1
ATOM 1470 C C . SER B 1 60 ? -3.911 2.780 2.868 1.00 22.38 1615 SER B C 1
ATOM 1471 O O . SER B 1 60 ? -4.595 3.207 1.947 1.00 25.49 1615 SER B O 1
ATOM 1474 N N . ARG B 1 61 ? -3.382 1.611 2.861 1.00 24.67 1616 ARG B N 1
ATOM 1475 C CA . ARG B 1 61 ? -3.525 0.796 1.700 1.00 24.73 1616 ARG B CA 1
ATOM 1476 C C . ARG B 1 61 ? -4.778 -0.036 1.534 1.00 24.46 1616 ARG B C 1
ATOM 1477 O O . ARG B 1 61 ? -5.336 -0.512 2.451 1.00 22.94 1616 ARG B O 1
ATOM 1485 N N . LYS B 1 62 ? -5.215 -0.074 0.264 1.00 23.71 1617 LYS B N 1
ATOM 1486 C CA . LYS B 1 62 ? -6.337 -0.900 -0.192 1.00 22.91 1617 LYS B CA 1
ATOM 1487 C C . LYS B 1 62 ? -7.497 -0.885 0.784 1.00 27.28 1617 LYS B C 1
ATOM 1488 O O . LYS B 1 62 ? -7.848 -1.914 1.369 1.00 25.69 1617 LYS B O 1
ATOM 1494 N N . THR B 1 63 ? -8.089 0.292 0.966 1.00 21.52 1618 THR B N 1
ATOM 1495 C CA . THR B 1 63 ? -9.185 0.440 1.910 1.00 22.33 1618 THR B CA 1
ATOM 1496 C C . THR B 1 63 ? -10.078 1.632 1.596 1.00 22.93 1618 THR B C 1
ATOM 1497 O O . THR B 1 63 ? -9.631 2.637 1.034 1.00 23.30 1618 THR B O 1
ATOM 1501 N N . ARG B 1 64 ? -11.350 1.503 1.950 1.00 22.69 1619 ARG B N 1
ATOM 1502 C CA A ARG B 1 64 ? -12.319 2.577 1.763 0.62 20.30 1619 ARG B CA 1
ATOM 1503 C CA B ARG B 1 64 ? -12.321 2.568 1.758 0.38 20.40 1619 ARG B CA 1
ATOM 1504 C C . ARG B 1 64 ? -12.691 3.186 3.101 1.00 23.08 1619 ARG B C 1
ATOM 1505 O O . ARG B 1 64 ? -13.490 4.114 3.163 1.00 21.18 1619 ARG B O 1
ATOM 1520 N N . ASN B 1 65 ? -12.096 2.644 4.168 1.00 20.67 1620 ASN B N 1
ATOM 1521 C CA . ASN B 1 65 ? -12.408 3.045 5.539 1.00 21.18 1620 ASN B CA 1
ATOM 1522 C C . ASN B 1 65 ? -11.155 3.139 6.392 1.00 25.28 1620 ASN B C 1
ATOM 1523 O O . ASN B 1 65 ? -11.003 2.423 7.383 1.00 27.28 1620 ASN B O 1
ATOM 1528 N N . PRO B 1 66 ? -10.235 4.020 6.001 1.00 20.10 1621 PRO B N 1
ATOM 1529 C CA . PRO B 1 66 ? -8.965 4.125 6.715 1.00 21.91 1621 PRO B CA 1
ATOM 1530 C C . PRO B 1 66 ? -9.088 4.776 8.080 1.00 19.72 1621 PRO B C 1
ATOM 1531 O O . PRO B 1 66 ? -9.868 5.712 8.279 1.00 22.18 1621 PRO B O 1
ATOM 1535 N N . THR B 1 67 ? -8.308 4.267 9.024 1.00 21.33 1622 THR B N 1
ATOM 1536 C CA . THR B 1 67 ? -8.078 4.974 10.271 1.00 24.74 1622 THR B CA 1
ATOM 1537 C C . THR B 1 67 ? -6.691 5.574 10.212 1.00 19.44 1622 THR B C 1
ATOM 1538 O O . THR B 1 67 ? -5.725 4.891 9.870 1.00 23.12 1622 THR B O 1
ATOM 1542 N N . PHE B 1 68 ? -6.606 6.863 10.526 1.00 22.30 1623 PHE B N 1
ATOM 1543 C CA . PHE B 1 68 ? -5.339 7.579 10.511 1.00 22.47 1623 PHE B CA 1
ATOM 1544 C C . PHE B 1 68 ? -4.862 7.957 11.903 1.00 21.85 1623 PHE B C 1
ATOM 1545 O O . PHE B 1 68 ? -3.721 7.661 12.278 1.00 22.54 1623 PHE B O 1
ATOM 1553 N N . ASN B 1 69 ? -5.745 8.613 12.653 1.00 19.57 1624 ASN B N 1
ATOM 1554 C CA . ASN B 1 69 ? -5.404 9.231 13.934 1.00 19.83 1624 ASN B CA 1
ATOM 1555 C C . ASN B 1 69 ? -4.098 10.002 13.829 1.00 19.27 1624 ASN B C 1
ATOM 1556 O O . ASN B 1 69 ? -3.206 9.861 14.663 1.00 22.06 1624 ASN B O 1
ATOM 1561 N N . GLU B 1 70 ? -3.988 10.802 12.780 1.00 20.05 1625 GLU B N 1
ATOM 1562 C CA . GLU B 1 70 ? -2.790 11.589 12.556 1.00 21.35 1625 GLU B CA 1
ATOM 1563 C C . GLU B 1 70 ? -3.046 13.063 12.762 1.00 24.14 1625 GLU B C 1
ATOM 1564 O O . GLU B 1 70 ? -4.079 13.601 12.353 1.00 24.30 1625 GLU B O 1
ATOM 1570 N N . MET B 1 71 ? -2.088 13.717 13.406 1.00 18.31 1626 MET B N 1
ATOM 1571 C CA . MET B 1 71 ? -2.212 15.132 13.675 1.00 20.30 1626 MET B CA 1
ATOM 1572 C C . MET B 1 71 ? -1.475 15.939 12.620 1.00 22.27 1626 MET B C 1
ATOM 1573 O O . MET B 1 71 ? -0.307 15.688 12.337 1.00 23.54 1626 MET B O 1
ATOM 1578 N N . LEU B 1 72 ? -2.182 16.893 12.025 1.00 17.36 1627 LEU B N 1
ATOM 1579 C CA . LEU B 1 72 ? -1.599 17.852 11.104 1.00 17.26 1627 LEU B CA 1
ATOM 1580 C C . LEU B 1 72 ? -1.452 19.152 11.865 1.00 19.58 1627 LEU B C 1
ATOM 1581 O O . LEU B 1 72 ? -2.408 19.621 12.495 1.00 21.48 1627 LEU B O 1
ATOM 1586 N N . VAL B 1 73 ? -0.246 19.715 11.853 1.00 17.14 1628 VAL B N 1
ATOM 1587 C CA . VAL B 1 73 ? 0.059 20.850 12.721 1.00 19.78 1628 VAL B CA 1
ATOM 1588 C C . VAL B 1 73 ? 0.320 22.116 11.930 1.00 16.30 1628 VAL B C 1
ATOM 1589 O O . VAL B 1 73 ? 1.139 22.122 11.011 1.00 17.68 1628 VAL B O 1
ATOM 1593 N N . TYR B 1 74 ? -0.341 23.206 12.306 1.00 17.71 1629 TYR B N 1
ATOM 1594 C CA . TYR B 1 74 ? -0.068 24.493 11.679 1.00 18.52 1629 TYR B CA 1
ATOM 1595 C C . TYR B 1 74 ? 0.405 25.482 12.724 1.00 20.94 1629 TYR B C 1
ATOM 1596 O O . TYR B 1 74 ? -0.383 25.950 13.540 1.00 20.09 1629 TYR B O 1
ATOM 1605 N N . SER B 1 75 ? 1.700 25.797 12.677 1.00 20.62 1630 SER B N 1
ATOM 1606 C CA . SER B 1 75 ? 2.337 26.688 13.644 1.00 26.34 1630 SER B CA 1
ATOM 1607 C C . SER B 1 75 ? 2.426 28.126 13.150 1.00 23.63 1630 SER B C 1
ATOM 1608 O O . SER B 1 75 ? 2.498 28.374 11.945 1.00 27.02 1630 SER B O 1
ATOM 1611 N N . GLY B 1 76 ? 2.426 29.071 14.087 1.00 26.41 1631 GLY B N 1
ATOM 1612 C CA . GLY B 1 76 ? 2.807 30.441 13.775 1.00 25.01 1631 GLY B CA 1
ATOM 1613 C C . GLY B 1 76 ? 1.701 31.397 13.371 1.00 25.72 1631 GLY B C 1
ATOM 1614 O O . GLY B 1 76 ? 1.947 32.588 13.159 1.00 28.25 1631 GLY B O 1
ATOM 1615 N N . TYR B 1 77 ? 0.479 30.895 13.264 1.00 23.28 1632 TYR B N 1
ATOM 1616 C CA . TYR B 1 77 ? -0.651 31.745 12.913 1.00 25.60 1632 TYR B CA 1
ATOM 1617 C C . TYR B 1 77 ? -1.364 32.269 14.151 1.00 27.24 1632 TYR B C 1
ATOM 1618 O O . TYR B 1 77 ? -1.540 31.549 15.137 1.00 26.17 1632 TYR B O 1
ATOM 1627 N N . SER B 1 78 ? -1.810 33.517 14.078 1.00 25.36 1633 SER B N 1
ATOM 1628 C CA . SER B 1 78 ? -2.708 34.060 15.085 1.00 26.34 1633 SER B CA 1
ATOM 1629 C C . SER B 1 78 ? -4.136 33.600 14.813 1.00 24.95 1633 SER B C 1
ATOM 1630 O O . SER B 1 78 ? -4.466 33.255 13.686 1.00 21.78 1633 SER B O 1
ATOM 1633 N N . LYS B 1 79 ? -4.987 33.631 15.834 1.00 27.23 1634 LYS B N 1
ATOM 1634 C CA . LYS B 1 79 ? -6.407 33.364 15.633 1.00 26.75 1634 LYS B CA 1
ATOM 1635 C C . LYS B 1 79 ? -7.014 34.355 14.647 1.00 28.51 1634 LYS B C 1
ATOM 1636 O O . LYS B 1 79 ? -7.884 34.003 13.843 1.00 28.21 1634 LYS B O 1
ATOM 1642 N N . GLU B 1 80 ? -6.552 35.600 14.718 1.00 28.04 1635 GLU B N 1
ATOM 1643 C CA . GLU B 1 80 ? -7.029 36.645 13.822 1.00 28.95 1635 GLU B CA 1
ATOM 1644 C C . GLU B 1 80 ? -6.794 36.259 12.369 1.00 29.92 1635 GLU B C 1
ATOM 1645 O O . GLU B 1 80 ? -7.685 36.384 11.534 1.00 32.18 1635 GLU B O 1
ATOM 1651 N N . THR B 1 81 ? -5.590 35.780 12.078 1.00 24.99 1636 THR B N 1
ATOM 1652 C CA . THR B 1 81 ? -5.229 35.367 10.728 1.00 24.49 1636 THR B CA 1
ATOM 1653 C C . THR B 1 81 ? -6.025 34.142 10.294 1.00 21.58 1636 THR B C 1
ATOM 1654 O O . THR B 1 81 ? -6.480 34.057 9.152 1.00 23.83 1636 THR B O 1
ATOM 1658 N N . LEU B 1 82 ? -6.202 33.206 11.225 1.00 23.35 1637 LEU B N 1
ATOM 1659 C CA . LEU B 1 82 ? -6.876 31.949 10.919 1.00 23.36 1637 LEU B CA 1
ATOM 1660 C C . LEU B 1 82 ? -8.330 32.184 10.568 1.00 25.19 1637 LEU B C 1
ATOM 1661 O O . LEU B 1 82 ? -8.903 31.460 9.759 1.00 26.49 1637 LEU B O 1
ATOM 1666 N N . ARG B 1 83 ? -8.925 33.206 11.168 1.00 25.67 1638 ARG B N 1
ATOM 1667 C CA . ARG B 1 83 ? -10.325 33.510 10.896 1.00 32.39 1638 ARG B CA 1
ATOM 1668 C C . AR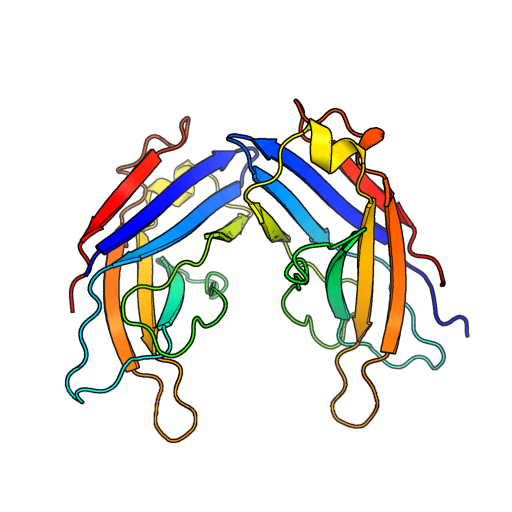G B 1 83 ? -10.497 34.053 9.483 1.00 30.29 1638 ARG B C 1
ATOM 1669 O O . ARG B 1 83 ? -11.618 34.153 8.988 1.00 32.82 1638 ARG B O 1
ATOM 1677 N N . GLN B 1 84 ? -9.381 34.390 8.839 1.00 24.74 1639 GLN B N 1
ATOM 1678 C CA . GLN B 1 84 ? -9.372 34.795 7.439 1.00 31.30 1639 GLN B CA 1
ATOM 1679 C C . GLN B 1 84 ? -8.832 33.693 6.520 1.00 31.56 1639 GLN B C 1
ATOM 1680 O O . GLN B 1 84 ? -8.417 33.955 5.388 1.00 29.21 1639 GLN B O 1
ATOM 1686 N N . ARG B 1 85 ? -8.839 32.458 7.012 1.00 25.86 1640 ARG B N 1
ATOM 1687 C CA . ARG B 1 85 ? -8.341 31.326 6.236 1.00 22.61 1640 ARG B CA 1
ATOM 1688 C C . ARG B 1 85 ? -9.382 30.219 6.128 1.00 21.56 1640 ARG B C 1
ATOM 1689 O O . ARG B 1 85 ? -10.244 30.092 6.990 1.00 24.61 1640 ARG B O 1
ATOM 1697 N N . GLU B 1 86 ? -9.290 29.415 5.074 1.00 23.35 1641 GLU B N 1
ATOM 1698 C CA . GLU B 1 86 ? -10.081 28.197 5.002 1.00 26.17 1641 GLU B CA 1
ATOM 1699 C C . GLU B 1 86 ? -9.160 26.982 4.952 1.00 23.72 1641 GLU B C 1
ATOM 1700 O O . GLU B 1 86 ? -8.116 26.994 4.304 1.00 25.36 1641 GLU B O 1
ATOM 1706 N N . LEU B 1 87 ? -9.547 25.940 5.668 1.00 22.43 1642 LEU B N 1
ATOM 1707 C CA . LEU B 1 87 ? -8.827 24.687 5.605 1.00 23.30 1642 LEU B CA 1
ATOM 1708 C C . LEU B 1 87 ? -9.366 23.927 4.410 1.00 24.49 1642 LEU B C 1
ATOM 1709 O O . LEU B 1 87 ? -10.560 23.637 4.355 1.00 24.42 1642 LEU B O 1
ATOM 1714 N N . GLN B 1 88 ? -8.507 23.630 3.441 1.00 20.70 1643 GLN B N 1
ATOM 1715 C CA . GLN B 1 88 ? -8.918 22.876 2.268 1.00 19.68 1643 GLN B CA 1
ATOM 1716 C C . GLN B 1 88 ? -8.390 21.458 2.400 1.00 24.94 1643 GLN B C 1
ATOM 1717 O O . GLN B 1 88 ? -7.183 21.233 2.334 1.00 23.32 1643 GLN B O 1
ATOM 1723 N N . LEU B 1 89 ? -9.298 20.511 2.611 1.00 18.78 1644 LEU B N 1
ATOM 1724 C CA . LEU B 1 89 ? -8.932 19.113 2.783 1.00 19.62 1644 LEU B CA 1
ATOM 1725 C C . LEU B 1 89 ? -9.247 18.315 1.529 1.00 21.71 1644 LEU B C 1
ATOM 1726 O O . LEU B 1 89 ? -10.344 18.428 0.976 1.00 21.26 1644 LEU B O 1
ATOM 1731 N N . SER B 1 90 ? -8.293 17.501 1.088 1.00 18.18 1645 SER B N 1
ATOM 1732 C CA . SER B 1 90 ? -8.494 16.609 -0.054 1.00 15.44 1645 SER B CA 1
ATOM 1733 C C . SER B 1 90 ? -8.149 15.184 0.318 1.00 21.98 1645 SER B C 1
ATOM 1734 O O . SER B 1 90 ? -7.166 14.945 0.998 1.00 20.75 1645 SER B O 1
ATOM 1737 N N . VAL B 1 91 ? -8.951 14.231 -0.135 1.00 15.90 1646 VAL B N 1
ATOM 1738 C CA . VAL B 1 91 ? -8.595 12.839 0.007 1.00 17.14 1646 VAL B CA 1
ATOM 1739 C C . VAL B 1 91 ? -8.223 12.344 -1.383 1.00 19.22 1646 VAL B C 1
ATOM 1740 O O . VAL B 1 91 ? -8.988 12.519 -2.336 1.00 19.97 1646 VAL B O 1
ATOM 1744 N N . LEU B 1 92 ? -7.033 11.772 -1.509 1.00 17.72 1647 LEU B N 1
ATOM 1745 C CA . LEU B 1 92 ? -6.573 11.232 -2.772 1.00 16.60 1647 LEU B CA 1
ATOM 1746 C C . LEU B 1 92 ? -6.162 9.765 -2.643 1.00 20.31 1647 LEU B C 1
ATOM 1747 O O . LEU B 1 92 ? -5.865 9.286 -1.543 1.00 18.92 1647 LEU B O 1
ATOM 1752 N N . SER B 1 93 ? -6.163 9.044 -3.758 1.00 19.03 1648 SER B N 1
ATOM 1753 C CA . SER B 1 93 ? -5.648 7.682 -3.758 1.00 16.81 1648 SER B CA 1
ATOM 1754 C C . SER B 1 93 ? -4.235 7.699 -4.317 1.00 17.34 1648 SER B C 1
ATOM 1755 O O . SER B 1 93 ? -4.003 8.156 -5.444 1.00 19.46 1648 SER B O 1
ATOM 1758 N N . ALA B 1 94 ? -3.276 7.222 -3.528 1.00 18.21 1649 ALA B N 1
ATOM 1759 C CA . ALA B 1 94 ? -1.912 7.058 -4.009 1.00 20.44 1649 ALA B CA 1
ATOM 1760 C C . ALA B 1 94 ? -1.818 5.889 -4.992 1.00 20.56 1649 ALA B C 1
ATOM 1761 O O . ALA B 1 94 ? -2.200 4.746 -4.664 1.00 20.70 1649 ALA B O 1
ATOM 1763 N N . GLU B 1 95 ? -1.308 6.168 -6.188 1.00 20.58 1650 GLU B N 1
ATOM 1764 C CA . GLU B 1 95 ? -1.234 5.158 -7.247 1.00 20.48 1650 GLU B CA 1
ATOM 1765 C C . GLU B 1 95 ? 0.142 5.081 -7.881 1.00 19.94 1650 GLU B C 1
ATOM 1766 O O . GLU B 1 95 ? 0.786 6.109 -8.102 1.00 25.82 1650 GLU B O 1
ATOM 1772 N N . SER B 1 96 ? 0.611 3.875 -8.180 1.00 18.39 1651 SER B N 1
ATOM 1773 C CA . SER B 1 96 ? 1.907 3.768 -8.839 1.00 18.90 1651 SER B CA 1
ATOM 1774 C C . SER B 1 96 ? 1.788 3.796 -10.355 1.00 17.71 1651 SER B C 1
ATOM 1775 O O . SER B 1 96 ? 2.712 4.241 -11.030 1.00 20.82 1651 SER B O 1
ATOM 1778 N N . LEU B 1 97 ? 0.657 3.350 -10.901 1.00 21.11 1652 LEU B N 1
ATOM 1779 C CA . LEU B 1 97 ? 0.556 3.175 -12.358 1.00 17.03 1652 LEU B CA 1
ATOM 1780 C C . LEU B 1 97 ? -0.292 4.235 -13.059 1.00 15.44 1652 LEU B C 1
ATOM 1781 O O . LEU B 1 97 ? -0.342 4.265 -14.295 1.00 15.71 1652 LEU B O 1
ATOM 1786 N N . ARG B 1 98 ? -0.926 5.111 -12.285 1.00 17.46 1653 ARG B N 1
ATOM 1787 C CA . ARG B 1 98 ? -1.743 6.211 -12.824 1.00 18.20 1653 ARG B CA 1
ATOM 1788 C C . ARG B 1 98 ? -1.624 7.441 -11.913 1.00 23.49 1653 ARG B C 1
ATOM 1789 O O . ARG B 1 98 ? -1.034 7.353 -10.838 1.00 20.80 1653 ARG B O 1
ATOM 1797 N N . GLU B 1 99 ? -2.154 8.593 -12.329 1.00 21.69 1654 GLU B N 1
ATOM 1798 C CA . GLU B 1 99 ? -2.067 9.785 -11.478 1.00 21.97 1654 GLU B CA 1
ATOM 1799 C C . GLU B 1 99 ? -2.808 9.542 -10.167 1.00 21.05 1654 GLU B C 1
ATOM 1800 O O . GLU B 1 99 ? -3.869 8.922 -10.168 1.00 25.10 1654 GLU B O 1
ATOM 1806 N N . ASN B 1 100 ? -2.240 9.996 -9.058 1.00 20.56 1655 ASN B N 1
ATOM 1807 C CA . ASN B 1 100 ? -2.973 10.004 -7.804 1.00 16.83 1655 ASN B CA 1
ATOM 1808 C C . ASN B 1 100 ? -4.269 10.733 -8.073 1.00 23.91 1655 ASN B C 1
ATOM 1809 O O . ASN B 1 100 ? -4.253 11.821 -8.642 1.00 30.05 1655 ASN B O 1
ATOM 1814 N N . PHE B 1 101 ? -5.398 10.136 -7.719 1.00 21.33 1656 PHE B N 1
ATOM 1815 C CA . PHE B 1 101 ? -6.654 10.764 -8.087 1.00 21.49 1656 PHE B CA 1
ATOM 1816 C C . PHE B 1 101 ? -7.515 11.132 -6.885 1.00 22.92 1656 PHE B C 1
ATOM 1817 O O . PHE B 1 101 ? -7.435 10.515 -5.818 1.00 21.80 1656 PHE B O 1
ATOM 1825 N N . PHE B 1 102 ? -8.355 12.140 -7.101 1.00 21.40 1657 PHE B N 1
ATOM 1826 C CA . PHE B 1 102 ? -9.195 12.764 -6.094 1.00 19.34 1657 PHE B CA 1
ATOM 1827 C C . PHE B 1 102 ? -10.371 11.878 -5.659 1.00 22.13 1657 PHE B C 1
ATOM 1828 O O . PHE B 1 102 ? -11.140 11.405 -6.497 1.00 26.85 1657 PHE B O 1
ATOM 1836 N N . LEU B 1 103 ? -10.493 11.645 -4.357 1.00 19.73 1658 LEU B N 1
ATOM 1837 C CA . LEU B 1 103 ? -11.600 10.847 -3.825 1.00 23.18 1658 LEU B CA 1
ATOM 1838 C C . LEU B 1 103 ? -12.667 11.734 -3.205 1.00 21.82 1658 LEU B C 1
ATOM 1839 O O . LEU B 1 103 ? -13.741 11.264 -2.836 1.00 29.17 1658 LEU B O 1
ATOM 1844 N N . GLY B 1 104 ? -12.369 13.015 -3.049 1.00 21.12 1659 GLY B N 1
ATOM 1845 C CA . GLY B 1 104 ? -13.314 13.920 -2.435 1.00 20.65 1659 GLY B CA 1
ATOM 1846 C C . GLY B 1 104 ? -12.621 14.858 -1.464 1.00 25.76 1659 GLY B C 1
ATOM 1847 O O . GLY B 1 104 ? -11.519 14.574 -0.974 1.00 21.27 1659 GLY B O 1
ATOM 1848 N N . GLY B 1 105 ? -13.270 15.981 -1.190 1.00 23.46 1660 GLY B N 1
ATOM 1849 C CA . GLY B 1 105 ? -12.710 16.973 -0.298 1.00 22.26 1660 GLY B CA 1
ATOM 1850 C C . GLY B 1 105 ? -13.741 17.813 0.416 1.00 26.07 1660 GLY B C 1
ATOM 1851 O O . GLY B 1 105 ? -14.949 17.714 0.172 1.00 27.12 1660 GLY B O 1
ATOM 1852 N N . VAL B 1 106 ? -13.260 18.665 1.305 1.00 20.35 1661 VAL B N 1
ATOM 1853 C CA . VAL B 1 106 ? -14.144 19.583 2.003 1.00 20.92 1661 VAL B CA 1
ATOM 1854 C C . VAL B 1 106 ? -13.371 20.852 2.313 1.00 26.85 1661 VAL B C 1
ATOM 1855 O O . VAL B 1 106 ? -12.178 20.808 2.595 1.00 24.38 1661 VAL B O 1
ATOM 1859 N N . THR B 1 107 ? -14.043 21.991 2.212 1.00 22.07 1662 THR B N 1
ATOM 1860 C CA . THR B 1 107 ? -13.400 23.266 2.496 1.00 26.91 1662 THR B CA 1
ATOM 1861 C C . THR B 1 107 ? -14.087 23.892 3.696 1.00 27.80 1662 THR B C 1
ATOM 1862 O O . THR B 1 107 ? -15.308 24.070 3.703 1.00 28.69 1662 THR B O 1
ATOM 1866 N N . LEU B 1 108 ? -13.300 24.201 4.721 1.00 22.10 1663 LEU B N 1
ATOM 1867 C CA . LEU B 1 108 ? -13.828 24.677 5.992 1.00 27.24 1663 LEU B CA 1
ATOM 1868 C C . LEU B 1 108 ? -13.297 26.056 6.360 1.00 25.96 1663 LEU B C 1
ATOM 1869 O O . LEU B 1 108 ? -12.149 26.183 6.745 1.00 26.54 1663 LEU B O 1
ATOM 1874 N N . PRO B 1 109 ? -14.126 27.101 6.244 1.00 31.03 1664 PRO B N 1
ATOM 1875 C CA . PRO B 1 109 ? -13.696 28.388 6.807 1.00 29.36 1664 PRO B CA 1
ATOM 1876 C C . PRO B 1 109 ? -13.481 28.298 8.322 1.00 29.63 1664 PRO B C 1
ATOM 1877 O O . PRO B 1 109 ? -14.371 27.865 9.059 1.00 28.12 1664 PRO B O 1
ATOM 1881 N N . LEU B 1 110 ? -12.301 28.691 8.785 1.00 25.55 1665 LEU B N 1
ATOM 1882 C CA . LEU B 1 110 ? -11.961 28.544 10.191 1.00 25.80 1665 LEU B CA 1
ATOM 1883 C C . LEU B 1 110 ? -12.710 29.532 11.088 1.00 25.99 1665 LEU B C 1
ATOM 1884 O O . LEU B 1 110 ? -12.744 29.360 12.306 1.00 28.65 1665 LEU B O 1
ATOM 1889 N N . LYS B 1 111 ? -13.298 30.564 10.486 1.00 26.95 1666 LYS B N 1
ATOM 1890 C CA . LYS B 1 111 ? -14.059 31.573 11.227 1.00 33.02 1666 LYS B CA 1
ATOM 1891 C C . LYS B 1 111 ? -15.261 30.975 11.957 1.00 36.49 1666 LYS B C 1
ATOM 1892 O O . LYS B 1 111 ? -15.794 31.574 12.893 1.00 37.04 1666 LYS B O 1
ATOM 1898 N N . ASP B 1 112 ? -15.685 29.793 11.522 1.00 33.36 1667 ASP B N 1
ATOM 1899 C CA . ASP B 1 112 ? -16.890 29.163 12.050 1.00 39.79 1667 ASP B CA 1
ATOM 1900 C C . ASP B 1 112 ? -16.595 28.329 13.290 1.00 35.85 1667 ASP B C 1
ATOM 1901 O O . ASP B 1 112 ? -17.508 27.799 13.931 1.00 35.39 1667 ASP B O 1
ATOM 1906 N N . PHE B 1 113 ? -15.317 28.216 13.636 1.00 29.83 1668 PHE B N 1
ATOM 1907 C CA . PHE B 1 113 ? -14.922 27.420 14.789 1.00 29.96 1668 PHE B CA 1
ATOM 1908 C C . PHE B 1 113 ? -14.723 28.246 16.045 1.00 31.39 1668 PHE B C 1
ATOM 1909 O O . PHE B 1 113 ? -14.237 29.380 15.998 1.00 33.05 1668 PHE B O 1
ATOM 1917 N N . ASN B 1 114 ? -15.096 27.668 17.178 1.00 31.28 1669 ASN B N 1
ATOM 1918 C CA . ASN B 1 114 ? -14.702 28.241 18.444 1.00 30.92 1669 ASN B CA 1
ATOM 1919 C C . ASN B 1 114 ? -13.309 27.733 18.761 1.00 33.43 1669 ASN B C 1
ATOM 1920 O O . ASN B 1 114 ? -13.145 26.610 19.231 1.00 30.69 1669 ASN B O 1
ATOM 1925 N N . LEU B 1 115 ? -12.305 28.561 18.504 1.00 29.71 1670 LEU B N 1
ATOM 1926 C CA . LEU B 1 115 ? -10.928 28.093 18.597 1.00 30.26 1670 LEU B CA 1
ATOM 1927 C C . LEU B 1 115 ? -10.445 27.977 20.040 1.00 34.92 1670 LEU B C 1
ATOM 1928 O O . LEU B 1 115 ? -9.283 27.662 20.283 1.00 33.49 1670 LEU B O 1
ATOM 1933 N N . SER B 1 116 ? -11.340 28.210 20.995 1.00 34.25 1671 SER B N 1
ATOM 1934 C CA . SER B 1 116 ? -11.013 28.032 22.408 1.00 34.28 1671 SER B CA 1
ATOM 1935 C C . SER B 1 116 ? -11.424 26.645 22.877 1.00 29.13 1671 SER B C 1
ATOM 1936 O O . SER B 1 116 ? -11.109 26.238 24.000 1.00 33.03 1671 SER B O 1
ATOM 1939 N N . LYS B 1 117 ? -12.139 25.918 22.019 1.00 29.79 1672 LYS B N 1
ATOM 1940 C CA . LYS B 1 117 ? -12.537 24.551 22.341 1.00 30.86 1672 LYS B CA 1
ATOM 1941 C C . LYS B 1 117 ? -12.054 23.556 21.282 1.00 27.29 1672 LYS B C 1
ATOM 1942 O O . LYS B 1 117 ? -11.520 23.949 20.246 1.00 28.43 1672 LYS B O 1
ATOM 1948 N N . GLU B 1 118 ? -12.206 22.267 21.570 1.00 30.04 1673 GLU B N 1
ATOM 1949 C CA . GLU B 1 118 ? -11.918 21.231 20.585 1.00 27.81 1673 GLU B CA 1
ATOM 1950 C C . GLU B 1 118 ? -13.205 20.824 19.869 1.00 30.34 1673 GLU B C 1
ATOM 1951 O O . GLU B 1 118 ? -14.145 20.346 20.500 1.00 32.62 1673 GLU B O 1
ATOM 1957 N N . THR B 1 119 ? -13.246 21.024 18.556 1.00 24.65 1674 THR B N 1
ATOM 1958 C CA . THR B 1 119 ? -14.429 20.679 17.772 1.00 23.56 1674 THR B CA 1
ATOM 1959 C C . THR B 1 119 ? -14.226 19.351 17.069 1.00 24.73 1674 THR B C 1
ATOM 1960 O O . THR B 1 119 ? -13.342 19.229 16.232 1.00 27.34 1674 THR B O 1
ATOM 1964 N N . VAL B 1 120 ? -15.035 18.356 17.426 1.00 24.38 1675 VAL B N 1
ATOM 1965 C CA . VAL B 1 120 ? -14.954 17.051 16.789 1.00 23.83 1675 VAL B CA 1
ATOM 1966 C C . VAL B 1 120 ? -16.249 16.740 16.062 1.00 28.58 1675 VAL B C 1
ATOM 1967 O O . VAL B 1 120 ? -17.323 16.798 16.654 1.00 29.15 1675 VAL B O 1
ATOM 1971 N N . LYS B 1 121 ? -16.147 16.422 14.777 1.00 23.24 1676 LYS B N 1
ATOM 1972 C CA . LYS B 1 121 ? -17.320 15.978 14.024 1.00 25.20 1676 LYS B CA 1
ATOM 1973 C C . LYS B 1 121 ? -16.982 15.449 12.639 1.00 27.28 1676 LYS B C 1
ATOM 1974 O O . LYS B 1 121 ? -15.829 15.474 12.200 1.00 22.59 1676 LYS B O 1
ATOM 1980 N N . TRP B 1 122 ? -18.013 14.944 11.973 1.00 24.68 1677 TRP B N 1
ATOM 1981 C CA . TRP B 1 122 ? -17.885 14.381 10.641 1.00 21.63 1677 TRP B CA 1
ATOM 1982 C C . TRP B 1 122 ? -18.184 15.425 9.572 1.00 22.47 1677 TRP B C 1
ATOM 1983 O O . TRP B 1 122 ? -19.028 16.305 9.765 1.00 26.13 1677 TRP B O 1
ATOM 1994 N N . TYR B 1 123 ? -17.472 15.325 8.453 1.00 21.41 1678 TYR B N 1
ATOM 1995 C CA . TYR B 1 123 ? -17.664 16.197 7.307 1.00 20.79 1678 TYR B CA 1
ATOM 1996 C C . TYR B 1 123 ? -17.883 15.377 6.038 1.00 19.52 1678 TYR B C 1
ATOM 1997 O O . TYR B 1 123 ? -17.214 14.371 5.798 1.00 23.30 1678 TYR B O 1
ATOM 2006 N N . GLN B 1 124 ? -18.819 15.820 5.218 1.00 23.69 1679 GLN B N 1
ATOM 2007 C CA . GLN B 1 124 ? -19.115 15.131 3.977 1.00 21.01 1679 GLN B CA 1
ATOM 2008 C C . GLN B 1 124 ? -18.103 15.491 2.893 1.00 22.87 1679 GLN B C 1
ATOM 2009 O O . GLN B 1 124 ? -17.836 16.666 2.662 1.00 24.98 1679 GLN B O 1
ATOM 2015 N N . LEU B 1 125 ? -17.543 14.483 2.233 1.00 21.31 1680 LEU B N 1
ATOM 2016 C CA . LEU B 1 125 ? -16.657 14.733 1.101 1.00 22.34 1680 LEU B CA 1
ATOM 2017 C C . LEU B 1 125 ? -17.470 15.075 -0.140 1.00 24.41 1680 LEU B C 1
ATOM 2018 O O . LEU B 1 125 ? -18.487 14.434 -0.427 1.00 27.94 1680 LEU B O 1
ATOM 2023 N N . THR B 1 126 ? -17.022 16.094 -0.866 1.00 22.60 1681 THR B N 1
ATOM 2024 C CA . THR B 1 126 ? -17.703 16.537 -2.083 1.00 28.91 1681 THR B CA 1
ATOM 2025 C C . THR B 1 126 ? -16.702 16.785 -3.193 1.00 33.26 1681 THR B C 1
ATOM 2026 O O . THR B 1 126 ? -15.498 16.676 -2.982 1.00 24.53 1681 THR B O 1
ATOM 2030 N N . ALA B 1 127 ? -17.211 17.140 -4.367 1.00 31.97 1682 ALA B N 1
ATOM 2031 C CA . ALA B 1 127 ? -16.371 17.379 -5.528 1.00 31.18 1682 ALA B CA 1
ATOM 2032 C C . ALA B 1 127 ? -15.697 18.748 -5.463 1.00 38.67 1682 ALA B C 1
ATOM 2033 O O . ALA B 1 127 ? -15.813 19.447 -4.460 1.00 38.64 1682 ALA B O 1
ATOM 2035 N N . ALA B 1 128 ? -14.995 19.090 -6.547 1.00 51.46 1683 ALA B N 1
ATOM 2036 C CA . ALA B 1 128 ? -14.377 20.404 -6.818 1.00 48.80 1683 ALA B CA 1
ATOM 2037 C C . ALA B 1 128 ? -14.449 21.442 -5.699 1.00 52.64 1683 ALA B C 1
ATOM 2038 O O . ALA B 1 128 ? -14.201 22.631 -5.920 1.00 57.49 1683 ALA B O 1
#

CATH classification: 2.60.40.150

Nearest PDB structures (foldseek):
  6btz-assembly4_D  TM=1.004E+00  e=6.133E-21  Homo sapiens
  2b3r-assembly1_A  TM=1.005E+00  e=6.462E-21  Mus musculus
  6bu0-assembly1_A  TM=9.861E-01  e=7.558E-21  Homo sapiens
  4lcv-assembly3_C  TM=9.323E-01  e=5.248E-12  Rattus norvegicus
  4lcv-assembly4_D  TM=9.237E-01  e=1.935E-11  Rattus norvegicus

InterPro domains:
  IPR000008 C2 domain [PF00168] (1572-1680)
  IPR000008 C2 domain [PS50004] (1555-1678)
  IPR000008 C2 domain [SM00239] (685-807)
  IPR000008 C2 domain [SM00239] (1573-1677)
  IPR000341 Phosphatidylinositol 3-kinase Ras-binding (PI3K RBD) domain [PF00794] (412-511)
  IPR000341 Phosphatidylinositol 3-kinase Ras-binding (PI3K RBD) domain [PS51546] (421-509)
  IPR000341 Phosphatidylinositol 3-kinase Ras-b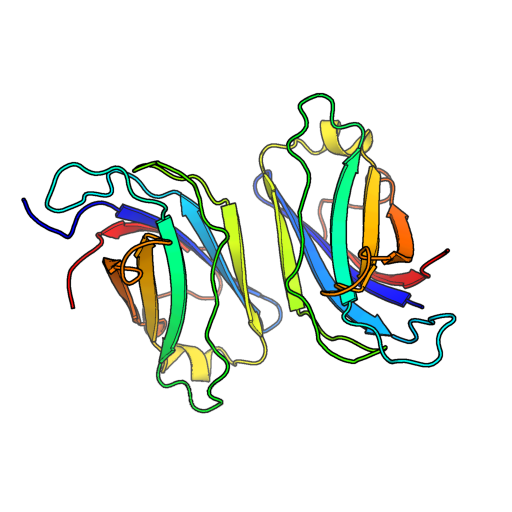inding (PI3K RBD) domain [SM00144] (409-512)
  IPR000403 Phosphatidylinositol 3-/4-kinase, catalytic domain [PF00454] (1133-1346)
  IPR000403 Phosphatidylinositol 3-/4-kinase, catalytic domain [PS50290] (1105-1383)
  IPR000403 Phosphatidylinositol 3-/4-kinase, catalytic domain [SM00146] (1134-1396)
  IPR001263 Phosphoinositide 3-kinase, accessory (PIK) domain [PF00613] (868-1041)
  IPR001263 Phosphoinositide 3-kinase, accessory (PIK) domain [PS51545] (861-1037)
  IPR001263 Phosphoinositide 3-kinase, accessory (PIK) domain [SM00145] (861-1048)
  IPR001683 Phox homology [PF00787] (1455-1533)
  IPR001683 Phox homology [PS50195] (1422-1538)
  IPR001683 Phox homology [SM00312] (1422-1534)
  IPR002420 C2 phosphatidylinositol 3-kinase-type domain [PF00792] (703-840)
  IPR002420 C2 phosphatidylinositol 3-kinase-type domain [PS51547] (682-841)
  IPR002420 C2 phosphatidylinositol 3-kinase-type domain [SM00142] (674-783)
  IPR011009 Protein kinase-like domain superfamily [SSF56112] (1041-1391)

Radius of gyration: 19.01 Å; Cα contacts (8 Å, |Δi|>4): 662; chains: 2; bounding box: 51×44×48 Å

B-factor: mean 25.77, std 7.92, range [10.72, 59.56]

Sequence (250 aa):
GAVKLSISYRNGTLFIMVMHIKDLVTEDGADPNPYVKTYLLPDNHKTSKRKTKISRKTRRNPTFNEMLVYSGYSKETLRQRELQLSVLSAESLRENFFLGGVTLPLLKDFNLSKETVKWYQLTASNAIGGAVKLSISYRNGTLFIMVMHIKKDLVTEDGADPNPYVKTYLLPDNHKTSKRKTKISRKTRRNPTFNEMLVYSGYSKETLRQRELQLSVLSAESLRENFFLGGVTLPLKDFNLSKETVKWYQLTAA

Secondary structure (DSSP, 8-state):
-EEEEEEEEETTEEEEEEEEEE----SSSS---EEEEEEEES-TTS---EEPPPPPS-SS-EEEEEEEEES--HHHHTT-EEEEEEEE--SSS--EEEEEEEEEGGGS-TTS-EEEEEE-B-/--S---EEEEEEEEETTEEEEEEEEEE----SSSPPP-EEEEEEEES-TTS---EE-----S-SS-EEEEEEEEES--HHHHTT-EEEEEEEE--SSS--EEEEEEEEEGGGS-TTS-EEEEEE-B--

GO terms:
  GO:0010508 positive regulation of autophagy (P, IMP)
  GO:0016303 1-phosphatidylinositol-3-kinase activity (F, IDA)
  GO:0005802 trans-Golgi network (C, IDA)
  GO:0005886 plasma membrane (C, IDA)
  GO:0030136 clathrin-coated vesicle (C, IDA)
  GO:0030276 clathrin binding (F, IDA)
  GO:0035005 1-phosphatidylinositol-4-phosphate 3-kinase activity (F, IDA)
  GO:0046934 1-phosphatidylinositol-4,5-bisphosphate 3-kinase activity (F, IDA)
  GO:0005634 nucleus (C, EXP)
  GO:0005737 cytoplasm (C, EXP)
  GO:0005886 plasma membrane (C, EXP)
  GO:0016303 1-phosphatidylinositol-3-kinase activity (F, TAS)
  GO:0006661 phosphatidylinositol biosynthetic process (P, TAS)
  GO:0005829 cytosol (C, TAS)
  GO:0035005 1-phosphatidylinositol-4-phosphate 3-kinase activity (F, TAS)
  GO:0061024 membrane organization (P, TAS)
  GO:0090050 positive regulation of cell migration involved in sprouting angiogenesis (P, IMP)
  GO:0005654 nucleoplasm (C, IDA)
  GO:0005829 cytosol (C, IDA)
  GO:0031982 vesicle (C, IDA)

Foldseek 3Di:
DKWKWKWADDPQKIKIFTFKDADFDDPPPWFFFKKKWKAKPPDVVPDGIDIFDTHPGHRIDGGRDMDMDHDDDPVRLQPIKIKMWIWGDDDPDDIGTGWIDIGRCVVDDNNDMDIDMDDTHD/DDLEWWKWKWKWADDPQKTKIWTFKIAQFDHPPGFFFFKKKWKAKPPPVVPPGIDIFDTHPRDRIDGTRDIRMDHDDDPVVLLVIKIKMWMWGDDDPDPTGTRFIDIGRCVPDPNHDIDIDMDIGDDD

Organism: Homo sapiens (NCBI:txid9606)